Protein AF-A0A133U7J3-F1 (afdb_monomer_lite)

Organism: NCBI:txid1698261

Sequence (245 aa):
MDRSRRLLIGSVIAIGIVLALFAVTWSGLGIQDDRDKDYKKISSNIDKSIQSLRLGKDPSSYLQTAFRSYSSLVEGENFENNSQPDKLDEEIKNSFSSLLGGGGGVKEADVQELDKKITLMAGELDASSPIAFKYSSLIILGFSISLALIANVLCQRLVDWKQVGKLKENISDWRKKFQQSRMKKGKKKKKLELEDKDYRKAQKEIWGISIKQAVFYLTFFVLFFGWFALVYGDWIVVWLPFDWS

InterPro domains:
  IPR002809 Integral membrane protein EMC3/TMCO1-like [PF01956] (138-242)

Structure (mmCIF, N/CA/C/O backbone):
data_AF-A0A133U7J3-F1
#
_entry.id   AF-A0A133U7J3-F1
#
loop_
_atom_site.group_PDB
_atom_site.id
_atom_site.type_symbol
_atom_site.label_atom_id
_atom_site.label_alt_id
_atom_site.label_comp_id
_atom_site.label_asym_id
_atom_site.label_entity_id
_atom_site.label_seq_id
_atom_site.pdbx_PDB_ins_code
_atom_site.Cartn_x
_atom_site.Cartn_y
_atom_site.Cartn_z
_atom_site.occupancy
_atom_site.B_iso_or_equiv
_atom_site.auth_seq_id
_atom_site.auth_comp_id
_atom_site.auth_asym_id
_atom_site.auth_atom_id
_atom_site.pdbx_PDB_model_num
ATOM 1 N N . MET A 1 1 ? -33.049 -21.141 9.512 1.00 51.44 1 MET A N 1
ATOM 2 C CA . MET A 1 1 ? -31.569 -21.122 9.588 1.00 51.44 1 MET A CA 1
ATOM 3 C C . MET A 1 1 ? -31.157 -20.016 10.547 1.00 51.44 1 MET A C 1
ATOM 5 O O . MET A 1 1 ? -31.463 -18.862 10.276 1.00 51.44 1 MET A O 1
ATOM 9 N N . ASP A 1 2 ? -30.581 -20.382 11.690 1.00 73.50 2 ASP A N 1
ATOM 10 C CA . ASP A 1 2 ? -30.424 -19.503 12.855 1.00 73.50 2 ASP A CA 1
ATOM 11 C C . ASP A 1 2 ? -29.420 -18.354 12.620 1.00 73.50 2 ASP A C 1
ATOM 13 O O . ASP A 1 2 ? -28.417 -18.537 11.920 1.00 73.50 2 ASP A O 1
ATOM 17 N N . ARG A 1 3 ? -29.668 -17.166 13.191 1.00 68.12 3 ARG A N 1
ATOM 18 C CA . ARG A 1 3 ? -28.880 -15.932 12.940 1.00 68.12 3 ARG A CA 1
ATOM 19 C C . ARG A 1 3 ? -27.402 -16.121 13.305 1.00 68.12 3 ARG A C 1
ATOM 21 O O . ARG A 1 3 ? -26.522 -15.624 12.608 1.00 68.12 3 ARG A O 1
ATOM 28 N N . SER A 1 4 ? -27.145 -16.929 14.334 1.00 70.00 4 SER A N 1
ATOM 29 C CA . SER A 1 4 ? -25.808 -17.342 14.774 1.00 70.00 4 SER A CA 1
ATOM 30 C C . SER A 1 4 ? -25.048 -18.163 13.717 1.00 70.00 4 SER A C 1
ATOM 32 O O . SER A 1 4 ? -23.867 -17.916 13.476 1.00 70.00 4 SER A O 1
ATOM 34 N N . ARG A 1 5 ? -25.722 -19.079 13.003 1.00 72.19 5 ARG A N 1
ATOM 35 C CA . ARG A 1 5 ? -25.087 -19.907 11.958 1.00 72.19 5 ARG A CA 1
ATOM 36 C C . ARG A 1 5 ? -24.689 -19.091 10.728 1.00 72.19 5 ARG A C 1
ATOM 38 O O . ARG A 1 5 ? -23.631 -19.338 10.164 1.00 72.19 5 ARG A O 1
ATOM 45 N N . ARG A 1 6 ? -25.492 -18.094 10.337 1.00 75.00 6 ARG A N 1
ATOM 46 C CA . ARG A 1 6 ? -25.164 -17.192 9.213 1.00 75.00 6 ARG A CA 1
ATOM 47 C C . ARG A 1 6 ? -23.913 -16.354 9.495 1.00 75.00 6 ARG A C 1
ATOM 49 O O . ARG A 1 6 ? -23.068 -16.213 8.619 1.00 75.00 6 ARG A O 1
ATOM 56 N N . LEU A 1 7 ? -23.778 -15.853 10.724 1.00 71.81 7 LEU A N 1
ATOM 57 C CA . LEU A 1 7 ? -22.610 -15.078 11.157 1.00 71.81 7 LEU A CA 1
ATOM 58 C C . LEU A 1 7 ? -21.343 -15.938 11.238 1.00 71.81 7 LEU A C 1
ATOM 60 O O . LEU A 1 7 ? -20.275 -15.500 10.820 1.00 71.81 7 LEU A O 1
ATOM 64 N N . LEU A 1 8 ? -21.472 -17.179 11.711 1.00 74.12 8 LEU A N 1
ATOM 65 C CA . LEU A 1 8 ? -20.373 -18.143 11.741 1.00 74.12 8 LEU A CA 1
ATOM 66 C C . LEU A 1 8 ? -19.865 -18.485 10.338 1.00 74.12 8 LEU A C 1
ATOM 68 O O . LEU A 1 8 ? -18.669 -18.364 10.086 1.00 74.12 8 LEU A O 1
ATOM 72 N N . ILE A 1 9 ? -20.762 -18.842 9.416 1.00 80.38 9 ILE A N 1
ATOM 73 C CA . ILE A 1 9 ? -20.395 -19.166 8.029 1.00 80.38 9 ILE A CA 1
ATOM 74 C C . ILE A 1 9 ? -19.729 -17.959 7.355 1.00 80.38 9 ILE A C 1
ATOM 76 O O . ILE A 1 9 ? -18.667 -18.106 6.757 1.00 80.38 9 ILE A O 1
ATOM 80 N N . GLY A 1 10 ? -20.292 -16.756 7.525 1.00 79.06 10 GLY A N 1
ATOM 81 C CA . GLY A 1 10 ? -19.697 -15.526 6.997 1.00 79.06 10 GLY A CA 1
ATOM 82 C C . GLY A 1 10 ? -18.288 -15.259 7.536 1.00 79.06 10 GLY A C 1
ATOM 83 O O . GLY A 1 10 ? -17.408 -14.874 6.773 1.00 79.06 10 GLY A O 1
ATOM 84 N N . SER A 1 11 ? -18.042 -15.522 8.825 1.00 77.31 11 SER A N 1
ATOM 85 C CA . SER A 1 11 ? -16.708 -15.352 9.417 1.00 77.31 11 SER A CA 1
ATOM 86 C C . SER A 1 11 ? -15.681 -16.355 8.897 1.00 77.31 11 SER A C 1
ATOM 88 O O . SER A 1 11 ? -14.547 -15.971 8.636 1.00 77.31 11 SER A O 1
ATOM 90 N N . VAL A 1 12 ? -16.075 -17.614 8.686 1.00 82.62 12 VAL A N 1
ATOM 91 C CA . VAL A 1 12 ? -15.184 -18.647 8.136 1.00 82.62 12 VAL A CA 1
ATOM 92 C C . VAL A 1 12 ? -14.804 -18.308 6.697 1.00 82.62 12 VAL A C 1
ATOM 94 O O . VAL A 1 12 ? -13.633 -18.395 6.342 1.00 82.62 12 VAL A O 1
ATOM 97 N N . ILE A 1 13 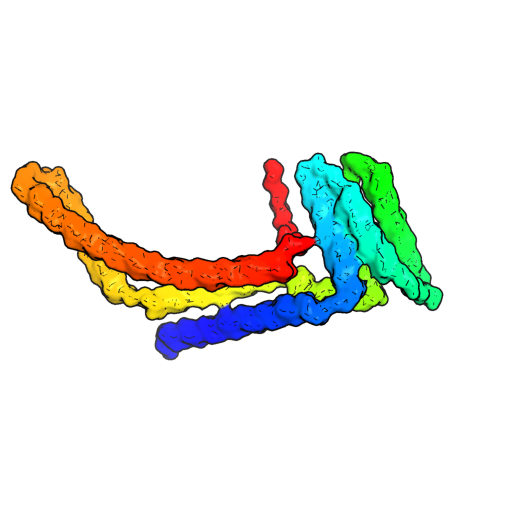? -15.768 -17.848 5.895 1.00 84.62 13 ILE A N 1
ATOM 98 C CA . ILE A 1 13 ? -15.512 -17.393 4.523 1.00 84.62 13 ILE A CA 1
ATOM 99 C C . ILE A 1 13 ? -14.568 -16.185 4.528 1.00 84.62 13 ILE A C 1
ATOM 101 O O . ILE A 1 13 ? -13.586 -16.185 3.795 1.00 84.62 13 ILE A O 1
ATOM 105 N N . ALA A 1 14 ? -14.812 -15.185 5.382 1.00 83.50 14 ALA A N 1
ATOM 106 C CA . ALA A 1 14 ? -13.956 -14.002 5.470 1.00 83.50 14 ALA A CA 1
ATOM 107 C C . ALA A 1 14 ? -12.519 -14.351 5.894 1.00 83.50 14 ALA A C 1
ATOM 109 O O . ALA A 1 14 ? -11.571 -13.835 5.312 1.00 83.50 14 ALA A O 1
ATOM 110 N N . ILE A 1 15 ? -12.343 -15.263 6.857 1.00 84.75 15 ILE A N 1
ATOM 111 C CA . ILE A 1 15 ? -11.016 -15.757 7.256 1.00 84.75 15 ILE A CA 1
ATOM 112 C C . ILE A 1 15 ? -10.347 -16.497 6.092 1.00 84.75 15 ILE A C 1
ATOM 114 O O . ILE A 1 15 ? -9.172 -16.264 5.825 1.00 84.75 15 ILE A O 1
ATOM 118 N N . GLY A 1 16 ? -11.091 -17.338 5.368 1.00 86.00 16 GLY A N 1
ATOM 119 C CA . GLY A 1 16 ? -10.589 -18.021 4.175 1.00 86.00 16 GLY A CA 1
ATOM 120 C C . GLY A 1 16 ? -10.110 -17.048 3.096 1.00 86.00 16 GLY A C 1
ATOM 121 O O . GLY A 1 16 ? -9.033 -17.240 2.541 1.00 86.00 16 GLY A O 1
ATOM 122 N N . ILE A 1 17 ? -10.856 -15.965 2.853 1.00 86.38 17 ILE A N 1
ATOM 123 C CA . ILE A 1 17 ? -10.467 -14.904 1.912 1.00 86.38 17 ILE A CA 1
ATOM 124 C C . ILE A 1 17 ? -9.191 -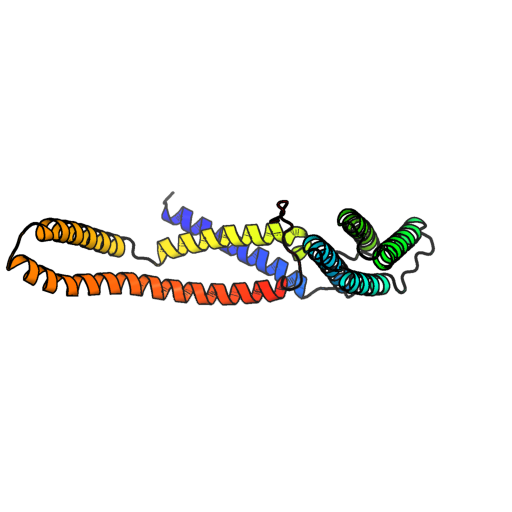14.202 2.386 1.00 86.38 17 ILE A C 1
ATOM 126 O O . ILE A 1 17 ? -8.263 -14.048 1.601 1.00 86.38 17 ILE A O 1
ATOM 130 N N . VAL A 1 18 ? -9.104 -13.823 3.664 1.00 85.25 18 VAL A N 1
ATOM 131 C CA . VAL A 1 18 ? -7.901 -13.193 4.242 1.00 85.25 18 VAL A CA 1
ATOM 132 C C . VAL A 1 18 ? -6.680 -14.100 4.085 1.00 85.25 18 VAL A C 1
ATOM 134 O O . VAL A 1 18 ? -5.629 -13.623 3.670 1.00 85.25 18 VAL A O 1
ATOM 137 N N . LEU A 1 19 ? -6.814 -15.401 4.359 1.00 85.25 19 LEU A N 1
ATOM 138 C CA . LEU A 1 19 ? -5.726 -16.370 4.200 1.00 85.25 19 LEU A CA 1
ATOM 139 C C . LEU A 1 19 ? -5.326 -16.565 2.733 1.00 85.25 19 LEU A C 1
ATOM 141 O O . LEU A 1 19 ? -4.137 -16.636 2.436 1.00 85.25 19 LEU A O 1
ATOM 145 N N . ALA A 1 20 ? -6.293 -16.612 1.814 1.00 85.50 20 ALA A N 1
ATOM 146 C CA . ALA A 1 20 ? -6.018 -16.714 0.384 1.00 85.50 20 ALA A CA 1
ATOM 147 C C . ALA A 1 20 ? -5.289 -15.467 -0.138 1.00 85.50 20 ALA A C 1
ATOM 149 O O . ALA A 1 20 ? -4.269 -15.582 -0.814 1.00 85.50 20 ALA A O 1
ATOM 150 N N . LEU A 1 21 ? -5.763 -14.272 0.228 1.00 84.25 21 LEU A N 1
ATOM 151 C CA . LEU A 1 21 ? -5.107 -13.018 -0.137 1.00 84.25 21 LEU A CA 1
ATOM 152 C C . LEU A 1 21 ? -3.708 -12.917 0.486 1.00 84.25 21 LEU A C 1
ATOM 154 O O . LEU A 1 21 ? -2.785 -12.445 -0.177 1.00 84.25 21 LEU A O 1
ATOM 158 N N . PHE A 1 22 ? -3.535 -13.397 1.722 1.00 83.69 22 PHE A N 1
ATOM 159 C CA . PHE A 1 22 ? -2.235 -13.477 2.390 1.00 83.69 22 PHE A CA 1
ATOM 160 C C . PHE A 1 22 ? -1.279 -14.415 1.651 1.00 83.69 22 PHE A C 1
ATOM 162 O O . PHE A 1 22 ? -0.137 -14.047 1.403 1.00 83.69 22 PHE A O 1
ATOM 169 N N . ALA A 1 23 ? -1.742 -15.591 1.225 1.00 83.50 23 ALA A N 1
ATOM 170 C CA . ALA A 1 23 ? -0.926 -16.526 0.457 1.00 83.50 23 ALA A CA 1
ATOM 171 C C . ALA A 1 23 ? -0.465 -15.927 -0.882 1.00 83.50 23 ALA A C 1
ATOM 173 O O . ALA A 1 23 ? 0.714 -16.024 -1.202 1.00 83.50 23 ALA A O 1
ATOM 174 N N . VAL A 1 24 ? -1.357 -15.251 -1.617 1.00 80.88 24 VAL A N 1
ATOM 175 C CA . VAL A 1 24 ? -1.045 -14.611 -2.914 1.00 80.88 24 VAL A CA 1
ATOM 176 C C . VAL A 1 24 ? -0.015 -13.486 -2.774 1.00 80.88 24 VAL A C 1
ATOM 178 O O . VAL A 1 24 ? 0.873 -13.322 -3.609 1.00 80.88 24 VAL A O 1
ATOM 181 N N . THR A 1 25 ? -0.127 -12.691 -1.715 1.00 78.62 25 THR A N 1
ATOM 182 C CA . THR A 1 25 ? 0.794 -11.575 -1.447 1.00 78.62 25 THR A CA 1
ATOM 183 C C . THR A 1 25 ? 2.130 -12.058 -0.882 1.00 78.62 25 THR A C 1
ATOM 185 O O . THR A 1 25 ? 3.167 -11.491 -1.215 1.00 78.62 25 THR A O 1
ATOM 188 N N . TRP A 1 26 ? 2.136 -13.144 -0.103 1.00 78.56 26 TRP A N 1
ATOM 189 C CA . TRP A 1 26 ? 3.358 -13.778 0.394 1.00 78.56 26 TRP A CA 1
ATOM 190 C C . TRP A 1 26 ? 4.120 -14.532 -0.704 1.00 78.56 26 TRP A C 1
ATOM 192 O O . TRP A 1 26 ? 5.343 -14.436 -0.778 1.00 78.56 26 TRP A O 1
ATOM 202 N N . SER A 1 27 ? 3.425 -15.237 -1.603 1.00 70.25 27 SER A N 1
ATOM 203 C CA . SER A 1 27 ? 4.062 -15.906 -2.747 1.00 70.25 27 SER A CA 1
ATOM 204 C C . SER A 1 27 ? 4.710 -14.906 -3.704 1.00 70.25 27 SER A C 1
ATOM 206 O O . SER A 1 27 ? 5.785 -15.179 -4.227 1.00 70.25 27 SER A O 1
ATOM 208 N N . GLY A 1 28 ? 4.108 -13.723 -3.869 1.00 64.56 28 GLY A N 1
ATOM 209 C CA . GLY A 1 28 ? 4.675 -12.632 -4.668 1.00 64.56 28 GLY A CA 1
ATOM 210 C C . GLY A 1 28 ? 5.936 -11.984 -4.080 1.00 64.56 28 GLY A C 1
ATOM 211 O O . GLY A 1 28 ? 6.594 -11.230 -4.786 1.00 64.56 28 GLY A O 1
ATOM 212 N N . LEU A 1 29 ? 6.281 -12.258 -2.813 1.00 64.94 29 LEU A N 1
ATOM 213 C CA . LEU A 1 29 ? 7.532 -11.811 -2.182 1.00 64.94 29 LEU A CA 1
ATOM 214 C C . LEU A 1 29 ? 8.670 -12.839 -2.303 1.00 64.94 29 LEU A C 1
ATOM 216 O O . LEU A 1 29 ? 9.835 -12.455 -2.264 1.00 64.94 29 LEU A O 1
ATOM 220 N N . GLY A 1 30 ? 8.348 -14.136 -2.385 1.00 55.62 30 GLY A N 1
ATOM 221 C CA . GLY A 1 30 ? 9.331 -15.228 -2.315 1.00 55.62 30 GLY A CA 1
ATOM 222 C C . GLY A 1 30 ? 9.801 -15.778 -3.665 1.00 55.62 30 GLY A C 1
ATOM 223 O O . GLY A 1 30 ? 10.835 -16.439 -3.715 1.00 55.62 30 GLY A O 1
ATOM 224 N N . ILE A 1 31 ? 9.060 -15.517 -4.743 1.00 53.84 31 ILE A N 1
ATOM 225 C CA . ILE A 1 31 ? 9.363 -15.969 -6.107 1.00 53.84 31 ILE A CA 1
ATOM 226 C C . ILE A 1 31 ? 9.406 -14.717 -6.974 1.00 53.84 31 ILE A C 1
ATOM 228 O O . ILE A 1 31 ? 8.402 -14.333 -7.564 1.00 53.84 31 ILE A O 1
ATOM 232 N N . GLN A 1 32 ? 10.534 -14.015 -6.961 1.00 60.03 32 GLN A N 1
ATOM 233 C CA . GLN A 1 32 ? 10.721 -12.856 -7.821 1.00 60.03 32 GLN A CA 1
ATOM 234 C C . GLN A 1 32 ? 12.007 -13.081 -8.610 1.00 60.03 32 GLN A C 1
ATOM 236 O O . GLN A 1 32 ? 13.094 -13.069 -8.020 1.00 60.03 32 GLN A O 1
ATOM 241 N N . ASP A 1 33 ? 11.855 -13.355 -9.908 1.00 70.25 33 ASP A N 1
ATOM 242 C CA . ASP A 1 33 ? 12.971 -13.388 -10.854 1.00 70.25 33 ASP A CA 1
ATOM 243 C C . ASP A 1 33 ? 13.655 -12.010 -10.861 1.00 70.25 33 ASP A C 1
ATOM 245 O O . ASP A 1 33 ? 13.054 -10.993 -10.487 1.00 70.25 33 ASP A O 1
ATOM 249 N N . ASP A 1 34 ? 14.925 -11.948 -11.242 1.00 75.69 34 ASP A N 1
ATOM 250 C CA . ASP A 1 34 ? 15.662 -10.685 -11.274 1.00 75.69 34 ASP A CA 1
ATOM 251 C C . ASP A 1 34 ? 15.017 -9.693 -12.259 1.00 75.69 34 ASP A C 1
ATOM 253 O O . ASP A 1 34 ? 14.908 -8.504 -11.946 1.00 75.69 34 ASP A O 1
ATOM 257 N N . ARG A 1 35 ? 14.419 -10.199 -13.347 1.00 77.19 35 ARG A N 1
ATOM 258 C CA . ARG A 1 35 ? 13.588 -9.419 -14.282 1.00 77.19 35 ARG A CA 1
ATOM 259 C C . ARG A 1 35 ? 12.354 -8.797 -13.623 1.00 77.19 35 ARG A C 1
ATOM 261 O O . ARG A 1 35 ? 12.083 -7.609 -13.802 1.00 77.19 35 ARG A O 1
ATOM 268 N N . ASP A 1 36 ? 11.644 -9.548 -12.785 1.00 77.50 36 ASP A N 1
ATOM 269 C CA . ASP A 1 36 ? 10.465 -9.049 -12.063 1.00 77.50 36 ASP A CA 1
ATOM 270 C C . ASP A 1 36 ? 10.835 -8.000 -11.004 1.00 77.50 36 ASP A C 1
ATOM 272 O O . ASP A 1 36 ? 10.057 -7.080 -10.716 1.00 77.50 36 ASP A O 1
ATOM 276 N N . LYS A 1 37 ? 12.019 -8.124 -10.389 1.00 79.56 37 LYS A N 1
ATOM 277 C CA . LYS A 1 37 ? 12.539 -7.116 -9.452 1.00 79.56 37 LYS A CA 1
ATOM 278 C C . LYS A 1 37 ? 12.882 -5.823 -10.176 1.00 79.56 37 LYS A C 1
ATOM 280 O O . LYS A 1 37 ? 12.570 -4.749 -9.656 1.00 79.56 37 LYS A O 1
ATOM 285 N N . ASP A 1 38 ? 13.507 -5.915 -11.343 1.00 84.56 38 ASP A N 1
ATOM 286 C CA . ASP A 1 38 ? 13.860 -4.742 -12.134 1.00 84.56 38 ASP A CA 1
ATOM 287 C C . ASP A 1 38 ? 12.611 -4.066 -12.697 1.00 84.56 38 ASP A C 1
ATOM 289 O O . ASP A 1 38 ? 12.451 -2.863 -12.490 1.00 84.56 38 ASP A O 1
ATOM 293 N N . TYR A 1 39 ? 11.642 -4.819 -13.226 1.00 84.81 39 TYR A N 1
ATOM 294 C CA . TYR A 1 39 ? 10.341 -4.266 -13.617 1.00 84.81 39 TYR A CA 1
ATOM 295 C C . TYR A 1 39 ? 9.634 -3.548 -12.459 1.00 84.81 39 TYR A C 1
ATOM 297 O O . TYR A 1 39 ? 9.167 -2.414 -12.608 1.00 84.81 39 TYR A O 1
ATOM 305 N N . LYS A 1 40 ? 9.625 -4.149 -11.261 1.00 82.81 40 LYS A N 1
ATOM 306 C CA . LYS A 1 40 ? 9.060 -3.519 -10.059 1.00 82.81 40 LYS A CA 1
ATOM 307 C C . LYS A 1 40 ? 9.753 -2.195 -9.719 1.00 82.81 40 LYS A C 1
ATOM 309 O O . LYS A 1 40 ? 9.077 -1.231 -9.357 1.00 82.81 40 LYS A O 1
ATOM 314 N N . LYS A 1 41 ? 11.085 -2.129 -9.815 1.00 86.00 41 LYS A N 1
ATOM 315 C CA . LYS A 1 41 ? 11.838 -0.885 -9.579 1.00 86.00 41 LYS A CA 1
ATOM 316 C C . LYS A 1 41 ? 11.536 0.169 -10.638 1.00 86.00 41 LYS A C 1
ATOM 318 O O . LYS A 1 41 ? 11.431 1.340 -10.276 1.00 86.00 41 LYS A O 1
ATOM 323 N N . ILE A 1 42 ? 11.405 -0.219 -11.908 1.00 88.69 42 ILE A N 1
ATOM 324 C CA . ILE A 1 42 ? 11.075 0.708 -12.996 1.00 88.69 42 ILE A CA 1
ATOM 325 C C . ILE A 1 42 ? 9.709 1.339 -12.725 1.00 88.69 42 ILE A C 1
ATOM 327 O O . ILE A 1 42 ? 9.626 2.556 -12.576 1.00 88.69 42 ILE A O 1
ATOM 331 N N . SER A 1 43 ? 8.674 0.514 -12.553 1.00 87.75 43 SER A N 1
ATOM 332 C CA . SER A 1 43 ? 7.302 0.982 -12.328 1.00 87.75 43 SER A CA 1
ATOM 333 C C . SER A 1 43 ? 7.176 1.824 -11.047 1.00 87.75 43 SER A C 1
ATOM 335 O O . SER A 1 43 ? 6.651 2.933 -11.096 1.00 87.75 43 SER A O 1
ATOM 337 N N . SER A 1 44 ? 7.785 1.403 -9.927 1.00 87.00 44 SER A N 1
ATOM 338 C CA . SER A 1 44 ? 7.804 2.190 -8.676 1.00 87.00 44 SER A CA 1
ATOM 339 C C . SER A 1 44 ? 8.444 3.575 -8.844 1.00 87.00 44 SER A C 1
ATOM 341 O O . SER A 1 44 ? 7.969 4.561 -8.277 1.00 87.00 44 SER A O 1
ATOM 343 N N . ASN A 1 45 ? 9.534 3.680 -9.610 1.00 90.69 45 ASN A N 1
ATOM 344 C CA . ASN A 1 45 ? 10.193 4.964 -9.827 1.00 90.69 45 ASN A CA 1
ATOM 345 C C . ASN A 1 45 ? 9.427 5.851 -10.814 1.00 90.69 45 ASN A C 1
ATOM 347 O O . ASN A 1 45 ? 9.367 7.055 -10.588 1.00 90.69 45 ASN A O 1
ATOM 351 N N . ILE A 1 46 ? 8.792 5.286 -11.843 1.00 89.81 46 ILE A N 1
ATOM 352 C CA . ILE A 1 46 ? 7.889 6.028 -12.738 1.00 89.81 46 ILE A CA 1
ATOM 353 C C . ILE A 1 46 ? 6.710 6.607 -11.951 1.00 89.81 46 ILE A C 1
ATOM 355 O O . ILE A 1 46 ? 6.405 7.796 -12.061 1.00 89.81 46 ILE A O 1
ATOM 359 N N . ASP A 1 47 ? 6.114 5.805 -11.074 1.00 87.62 47 ASP A N 1
ATOM 360 C CA . ASP A 1 47 ? 5.056 6.232 -10.166 1.00 87.62 47 ASP A CA 1
ATOM 361 C C . ASP A 1 47 ? 5.515 7.392 -9.254 1.00 87.62 47 ASP A C 1
ATOM 363 O O . ASP A 1 47 ? 4.826 8.408 -9.106 1.00 87.62 47 ASP A O 1
ATOM 367 N N . LYS A 1 48 ? 6.723 7.294 -8.679 1.00 89.06 48 LYS A N 1
ATOM 368 C CA . LYS A 1 48 ? 7.338 8.372 -7.880 1.00 89.06 48 LYS A CA 1
ATOM 369 C C . LYS A 1 48 ? 7.635 9.622 -8.720 1.00 89.06 48 LYS A C 1
ATOM 371 O O . LYS A 1 48 ? 7.466 10.736 -8.217 1.00 89.06 48 LYS A O 1
ATOM 376 N N . SER A 1 49 ? 8.012 9.474 -9.991 1.00 89.06 49 SER A N 1
ATOM 377 C CA . SER A 1 49 ? 8.166 10.590 -10.933 1.00 89.06 49 SER A CA 1
ATOM 378 C C . SER A 1 49 ? 6.841 11.319 -11.154 1.00 89.06 49 SER A C 1
ATOM 380 O O . SER A 1 49 ? 6.792 12.540 -10.999 1.00 89.06 49 SER A O 1
ATOM 382 N N . ILE A 1 50 ? 5.748 10.597 -11.411 1.00 88.25 50 ILE A N 1
ATOM 383 C CA . ILE A 1 50 ? 4.405 11.189 -11.542 1.00 88.25 50 ILE A CA 1
ATOM 384 C C . ILE A 1 50 ? 4.014 11.921 -10.254 1.00 88.25 50 ILE A C 1
ATOM 386 O O . ILE A 1 50 ? 3.578 13.072 -10.291 1.00 88.25 50 ILE A O 1
ATOM 390 N N . GLN A 1 51 ? 4.234 11.296 -9.095 1.00 87.38 51 GLN A N 1
ATOM 391 C CA . GLN A 1 51 ? 3.953 11.927 -7.808 1.00 87.38 51 GLN A CA 1
ATOM 392 C C . GLN A 1 51 ? 4.761 13.219 -7.613 1.00 87.38 51 GLN A C 1
ATOM 394 O O . GLN A 1 51 ? 4.219 14.220 -7.143 1.00 87.38 51 GLN A O 1
ATOM 399 N N . SER A 1 52 ? 6.047 13.222 -7.972 1.00 86.94 52 SER A N 1
ATOM 400 C CA . SER A 1 52 ? 6.883 14.419 -7.864 1.00 86.94 52 SER A CA 1
ATOM 401 C C . SER A 1 52 ? 6.389 15.554 -8.765 1.00 86.94 52 SER A C 1
ATOM 403 O O . SER A 1 52 ? 6.300 16.681 -8.281 1.00 86.94 52 SER A O 1
ATOM 405 N N . LEU A 1 53 ? 5.944 15.252 -9.991 1.00 87.88 53 LEU A N 1
ATOM 406 C CA . LEU A 1 53 ? 5.347 16.230 -10.905 1.00 87.88 53 LEU A CA 1
ATOM 407 C C . LEU A 1 53 ? 4.084 16.867 -10.323 1.00 87.88 53 LEU A C 1
ATOM 409 O O . LEU A 1 53 ? 3.960 18.090 -10.321 1.00 87.88 53 LEU A O 1
ATOM 413 N N . ARG A 1 54 ? 3.181 16.060 -9.754 1.00 85.62 54 ARG A N 1
ATOM 414 C CA . ARG A 1 54 ? 1.957 16.565 -9.103 1.00 85.62 54 ARG A CA 1
ATOM 415 C C . ARG A 1 54 ? 2.247 17.453 -7.896 1.00 85.62 54 ARG A C 1
ATOM 417 O O . ARG A 1 54 ? 1.490 18.371 -7.603 1.00 85.62 54 ARG A O 1
ATOM 424 N N . LEU A 1 55 ? 3.357 17.204 -7.203 1.00 85.50 55 LEU A N 1
ATOM 425 C CA . LEU A 1 55 ? 3.829 18.032 -6.092 1.00 85.50 55 LEU A CA 1
ATOM 426 C C . LEU A 1 55 ? 4.647 19.254 -6.549 1.00 85.50 55 LEU A C 1
ATOM 428 O O . LEU A 1 55 ? 5.191 19.959 -5.696 1.00 85.50 55 LEU A O 1
ATOM 432 N N . GLY A 1 56 ? 4.779 19.493 -7.859 1.00 83.75 56 GLY A N 1
ATOM 433 C CA . GLY A 1 56 ? 5.589 20.578 -8.420 1.00 83.75 56 GLY A CA 1
ATOM 434 C C . GLY A 1 56 ? 7.094 20.415 -8.175 1.00 83.75 56 GLY A C 1
ATOM 435 O O . GLY A 1 56 ? 7.820 21.406 -8.110 1.00 83.75 56 GLY A O 1
ATOM 436 N N . LYS A 1 57 ? 7.565 19.179 -7.973 1.00 86.44 57 LYS A N 1
ATOM 437 C CA . LYS A 1 57 ? 8.972 18.826 -7.738 1.00 86.44 57 LYS A CA 1
ATOM 438 C C . LYS A 1 57 ? 9.599 18.225 -8.995 1.00 86.44 57 LYS A C 1
ATOM 440 O O . LYS A 1 57 ? 8.905 17.708 -9.862 1.00 86.44 57 LYS A O 1
ATOM 445 N N . ASP A 1 58 ? 10.928 18.262 -9.052 1.00 86.81 58 ASP A N 1
ATOM 446 C CA . ASP A 1 58 ? 11.703 17.682 -10.151 1.00 86.81 58 ASP A CA 1
ATOM 447 C C . ASP A 1 58 ? 11.657 16.132 -10.128 1.00 86.81 58 ASP A C 1
ATOM 449 O O . ASP A 1 58 ? 12.064 15.537 -9.122 1.00 86.81 58 ASP A O 1
ATOM 453 N N . PRO A 1 59 ? 11.190 15.467 -11.208 1.00 89.56 59 PRO A N 1
ATOM 454 C CA . PRO A 1 59 ? 11.141 14.007 -11.320 1.00 89.56 59 PRO A CA 1
ATOM 455 C C . PRO A 1 59 ? 12.461 13.351 -11.749 1.00 89.56 59 PRO A C 1
ATOM 457 O O . PRO A 1 59 ? 12.519 12.118 -11.824 1.00 89.56 59 PRO A O 1
ATOM 460 N N . SER A 1 60 ? 13.500 14.132 -12.068 1.00 89.00 60 SER A N 1
ATOM 461 C CA . SER A 1 60 ? 14.720 13.662 -12.741 1.00 89.00 60 SER A CA 1
ATOM 462 C C . SER A 1 60 ? 15.424 12.495 -12.037 1.00 89.00 60 SER A C 1
ATOM 464 O O . SER A 1 60 ? 15.830 11.535 -12.690 1.00 89.00 60 SER A O 1
ATOM 466 N N . SER A 1 61 ? 15.532 12.524 -10.708 1.00 90.12 61 SER A N 1
ATOM 467 C CA . SER A 1 61 ? 16.216 11.484 -9.923 1.00 90.12 61 SER A CA 1
ATOM 468 C C . SER A 1 61 ? 15.510 10.125 -9.996 1.00 90.12 61 SER A C 1
ATOM 470 O O . SER A 1 61 ? 16.156 9.082 -10.156 1.00 90.12 61 SER A O 1
ATOM 472 N N . TYR A 1 62 ? 14.179 10.133 -9.933 1.00 91.00 62 TYR A N 1
ATOM 473 C CA . TYR A 1 62 ? 13.357 8.937 -10.074 1.00 91.00 62 TYR A CA 1
ATOM 474 C C . TYR A 1 62 ? 13.400 8.414 -11.514 1.00 91.00 62 TYR A C 1
ATOM 476 O O . TYR A 1 62 ? 13.633 7.223 -11.714 1.00 91.00 62 TYR A O 1
ATOM 484 N N . LEU A 1 63 ? 13.321 9.298 -12.516 1.00 91.44 63 LEU A N 1
ATOM 485 C CA . LEU A 1 63 ? 13.438 8.921 -13.930 1.00 91.44 63 LEU A CA 1
ATOM 486 C C . LEU A 1 63 ? 14.810 8.313 -14.262 1.00 91.44 63 LEU A C 1
ATOM 488 O O . LEU A 1 63 ? 14.879 7.317 -14.976 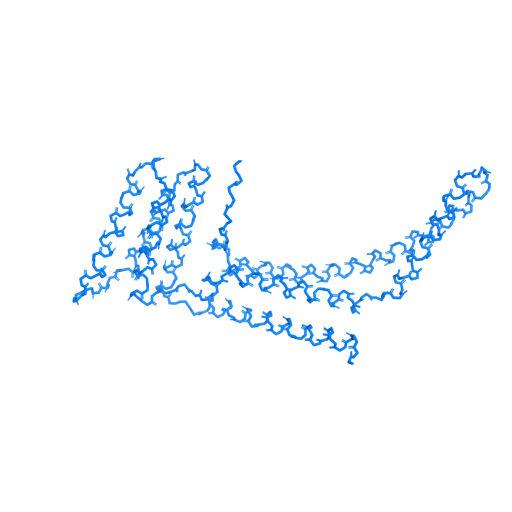1.00 91.44 63 LEU A O 1
ATOM 492 N N . GLN A 1 64 ? 15.903 8.850 -13.710 1.00 92.31 64 GLN A N 1
ATOM 493 C CA . GLN A 1 64 ? 17.245 8.275 -13.882 1.00 92.31 64 GLN A CA 1
ATOM 494 C C . GLN A 1 64 ? 17.347 6.878 -13.272 1.00 92.31 64 GLN A C 1
ATOM 496 O O . GLN A 1 64 ? 17.983 5.992 -13.843 1.00 92.31 64 GLN A O 1
ATOM 501 N N . THR A 1 65 ? 16.729 6.671 -12.110 1.00 91.94 65 THR A N 1
ATOM 502 C CA . THR A 1 65 ? 16.728 5.361 -11.453 1.00 91.94 65 THR A CA 1
ATOM 503 C C . THR A 1 65 ? 15.894 4.355 -12.248 1.00 91.94 65 THR A C 1
ATOM 505 O O . THR A 1 65 ? 16.357 3.239 -12.477 1.00 91.94 65 THR A O 1
ATOM 508 N N . ALA A 1 66 ? 14.723 4.767 -12.745 1.00 91.56 66 ALA A N 1
ATOM 509 C CA . ALA A 1 66 ? 13.896 3.965 -13.645 1.00 91.56 66 ALA A CA 1
ATOM 510 C C . ALA A 1 66 ? 14.655 3.584 -14.926 1.00 91.56 66 ALA A C 1
ATOM 512 O O . ALA A 1 66 ? 14.653 2.420 -15.311 1.00 91.56 66 ALA A O 1
ATOM 513 N N . PHE A 1 67 ? 15.376 4.528 -15.535 1.00 93.06 67 PHE A N 1
ATOM 514 C CA . PHE A 1 67 ? 16.162 4.278 -16.744 1.00 93.06 67 PHE A CA 1
ATOM 515 C C . PHE A 1 67 ? 17.296 3.266 -16.530 1.00 93.06 67 PHE A C 1
ATOM 517 O O . PHE A 1 67 ? 17.528 2.400 -17.375 1.00 93.06 67 PHE A O 1
ATOM 524 N N . ARG A 1 68 ? 17.990 3.332 -15.386 1.00 91.88 68 ARG A N 1
ATOM 525 C CA . ARG A 1 68 ? 19.030 2.351 -15.031 1.00 91.88 68 ARG A CA 1
ATOM 526 C C . ARG A 1 68 ? 18.452 0.948 -14.875 1.00 91.88 68 ARG A C 1
ATOM 528 O O . ARG A 1 68 ? 19.020 0.003 -15.408 1.00 91.88 68 ARG A O 1
ATOM 535 N N . SER A 1 69 ? 17.324 0.816 -14.177 1.00 90.12 69 SER A N 1
ATOM 536 C CA . SER A 1 69 ? 16.647 -0.478 -14.027 1.00 90.12 69 SER A CA 1
ATOM 537 C C . SER A 1 69 ? 16.089 -0.997 -15.352 1.00 90.12 69 SER A C 1
ATOM 539 O O . SER A 1 69 ? 16.153 -2.193 -15.597 1.00 90.12 69 SER A O 1
ATOM 541 N N . TYR A 1 70 ? 15.613 -0.112 -16.229 1.00 89.81 70 TYR A N 1
ATOM 542 C CA . TYR A 1 70 ? 15.190 -0.479 -17.579 1.00 89.81 70 TYR A CA 1
ATOM 543 C C . TYR A 1 70 ? 16.356 -0.994 -18.425 1.00 89.81 70 TYR A C 1
ATOM 545 O O . TYR A 1 70 ? 16.245 -2.034 -19.060 1.00 89.81 70 TYR A O 1
ATOM 553 N N . SER A 1 71 ? 17.498 -0.309 -18.377 1.00 89.44 71 SER A N 1
ATOM 554 C CA . SER A 1 71 ? 18.693 -0.736 -19.110 1.00 89.44 71 SER A CA 1
ATOM 555 C C . SER A 1 71 ? 19.175 -2.114 -18.645 1.00 89.44 71 SER A C 1
ATOM 557 O O . SER A 1 71 ? 19.503 -2.934 -19.487 1.00 89.44 71 SER A O 1
ATOM 559 N N . SER A 1 72 ? 19.141 -2.378 -17.332 1.00 87.25 72 SER A N 1
ATOM 560 C CA . SER A 1 72 ? 19.439 -3.692 -16.729 1.00 87.25 72 SER A CA 1
ATOM 561 C C . SER A 1 72 ? 18.478 -4.787 -17.204 1.00 87.25 72 SER A C 1
ATOM 563 O O . SER A 1 72 ? 18.908 -5.890 -17.517 1.00 87.25 72 SER A O 1
ATOM 565 N N . LEU A 1 73 ? 17.180 -4.477 -17.311 1.00 84.62 73 LEU A N 1
ATOM 566 C CA . LEU A 1 73 ? 16.155 -5.429 -17.754 1.00 84.62 73 LEU A CA 1
ATOM 567 C C . LEU A 1 73 ? 16.363 -5.900 -19.204 1.00 84.62 73 LEU A C 1
ATOM 569 O O . LEU A 1 73 ? 15.987 -7.016 -19.545 1.00 84.62 73 LEU A O 1
ATOM 573 N N . VAL A 1 74 ? 16.928 -5.034 -20.044 1.00 85.25 74 VAL A N 1
ATOM 574 C CA . VAL A 1 74 ? 17.114 -5.252 -21.487 1.00 85.25 74 VAL A CA 1
ATOM 575 C C . VAL A 1 74 ? 18.559 -5.672 -21.824 1.00 85.25 74 VAL A C 1
ATOM 577 O O . VAL A 1 74 ? 18.872 -6.029 -22.959 1.00 85.25 74 VAL A O 1
ATOM 580 N N . GLU A 1 75 ? 19.472 -5.638 -20.850 1.00 78.81 75 GLU A N 1
ATOM 581 C CA . GLU A 1 75 ? 20.885 -5.955 -21.052 1.00 78.81 75 GLU A CA 1
ATOM 582 C C . GLU A 1 75 ? 21.080 -7.447 -21.372 1.00 78.81 75 GLU A C 1
ATOM 584 O O . GLU A 1 75 ? 20.787 -8.321 -20.561 1.00 78.81 75 GLU A O 1
ATOM 589 N N . GLY A 1 76 ? 21.608 -7.744 -22.565 1.00 67.75 76 GLY A N 1
ATOM 590 C CA . GLY A 1 76 ? 21.876 -9.116 -23.013 1.00 67.75 76 GLY A CA 1
ATOM 591 C C . GLY A 1 76 ? 20.713 -9.805 -23.734 1.00 67.75 76 GLY A C 1
ATOM 592 O O . GLY A 1 76 ? 20.867 -10.955 -24.147 1.00 67.75 76 GLY A O 1
ATOM 593 N N . GLU A 1 77 ? 19.587 -9.117 -23.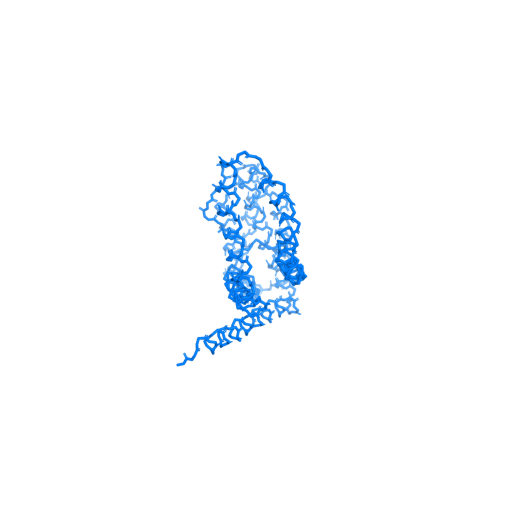933 1.00 73.81 77 GLU A N 1
ATOM 594 C CA . GLU A 1 77 ? 18.496 -9.608 -24.776 1.00 73.81 77 GLU A CA 1
ATOM 595 C C . GLU A 1 77 ? 18.882 -9.495 -26.260 1.00 73.81 77 GLU A C 1
ATOM 597 O O . GLU A 1 77 ? 19.189 -8.417 -26.773 1.00 73.81 77 GLU A O 1
ATOM 602 N N . ASN A 1 78 ? 18.883 -10.632 -26.961 1.00 65.06 78 ASN A N 1
ATOM 603 C CA . ASN A 1 78 ? 19.109 -10.677 -28.402 1.00 65.06 78 ASN A CA 1
ATOM 604 C C . ASN A 1 78 ? 17.768 -10.519 -29.119 1.00 65.06 78 ASN A C 1
ATOM 606 O O . ASN A 1 78 ? 17.061 -11.492 -29.378 1.00 65.06 78 ASN A O 1
ATOM 610 N N . PHE A 1 79 ? 17.450 -9.287 -29.502 1.00 67.88 79 PHE A N 1
ATOM 611 C CA . PHE A 1 79 ? 16.305 -8.980 -30.363 1.00 67.88 79 PHE A CA 1
ATOM 612 C C . PHE A 1 79 ? 16.506 -9.404 -31.826 1.00 67.88 79 PHE A C 1
ATOM 614 O O . PHE A 1 79 ? 15.623 -9.193 -32.660 1.00 67.88 79 PHE A O 1
ATOM 621 N N . GLU A 1 80 ? 17.644 -10.037 -32.141 1.00 49.34 80 GLU A N 1
ATOM 622 C CA . GLU A 1 80 ? 17.971 -10.596 -33.450 1.00 49.34 80 GLU A CA 1
ATOM 623 C C . GLU A 1 80 ? 16.825 -11.499 -33.943 1.00 49.34 80 GLU A C 1
ATOM 625 O O . GLU A 1 80 ? 16.689 -12.644 -33.516 1.00 49.34 80 GLU A O 1
ATOM 630 N N . ASN A 1 81 ? 16.015 -10.944 -34.856 1.00 54.44 81 ASN A N 1
ATOM 631 C CA . ASN A 1 81 ? 14.850 -11.490 -35.581 1.00 54.44 81 ASN A CA 1
ATOM 632 C C . ASN A 1 81 ? 13.488 -10.845 -35.274 1.00 54.44 81 ASN A C 1
ATOM 634 O O . ASN A 1 81 ? 12.533 -11.135 -35.996 1.00 54.44 81 ASN A O 1
ATOM 638 N N . ASN A 1 82 ? 13.375 -9.931 -34.307 1.00 57.66 82 ASN A N 1
ATOM 639 C CA . ASN A 1 82 ? 12.101 -9.306 -33.949 1.00 57.66 82 ASN A CA 1
ATOM 640 C C . ASN A 1 82 ? 12.181 -7.770 -34.015 1.00 57.66 82 ASN A C 1
ATOM 642 O O . ASN A 1 82 ? 12.552 -7.085 -33.071 1.00 57.66 82 ASN A O 1
ATOM 646 N N . SER A 1 83 ? 11.758 -7.209 -35.153 1.00 63.94 83 SER A N 1
ATOM 647 C CA . SER A 1 83 ? 11.820 -5.759 -35.428 1.00 63.94 83 SER A CA 1
ATOM 648 C C . SER A 1 83 ? 10.909 -4.875 -34.558 1.00 63.94 83 SER A C 1
ATOM 650 O O . SER A 1 83 ? 10.946 -3.655 -34.697 1.00 63.94 83 SER A O 1
ATOM 652 N N . GLN A 1 84 ? 10.050 -5.463 -33.722 1.00 72.75 84 GLN A N 1
ATOM 653 C CA . GLN A 1 84 ? 9.125 -4.735 -32.847 1.00 72.75 84 GLN A CA 1
ATOM 654 C C . GLN A 1 84 ? 9.740 -4.411 -31.472 1.00 72.75 84 GLN A C 1
ATOM 656 O O . GLN A 1 84 ? 9.761 -3.227 -31.142 1.00 72.75 84 GLN A O 1
ATOM 661 N N . PRO A 1 85 ? 10.281 -5.383 -30.708 1.00 75.81 85 PRO A N 1
ATOM 662 C CA . PRO A 1 85 ? 11.015 -5.123 -29.467 1.00 75.81 85 PRO A CA 1
ATOM 663 C C . PRO A 1 85 ? 12.169 -4.126 -29.618 1.00 75.81 85 PRO A C 1
ATOM 665 O O . PRO A 1 85 ? 12.279 -3.217 -28.805 1.00 75.81 85 PRO A O 1
ATOM 668 N N . ASP A 1 86 ? 12.958 -4.221 -30.695 1.00 81.75 86 ASP A N 1
ATOM 669 C CA . ASP A 1 86 ? 14.056 -3.276 -30.967 1.00 81.75 86 ASP A CA 1
ATOM 670 C C . ASP A 1 86 ? 13.563 -1.831 -31.125 1.00 81.75 86 ASP A C 1
ATOM 672 O O . ASP A 1 86 ? 14.113 -0.895 -30.546 1.00 81.75 86 ASP A O 1
ATOM 676 N N . LYS A 1 87 ? 12.483 -1.640 -31.894 1.00 84.44 87 LYS A N 1
ATOM 677 C CA . LYS A 1 87 ? 11.871 -0.316 -32.076 1.00 84.44 87 LYS A CA 1
ATOM 678 C C . LYS A 1 87 ? 11.274 0.202 -30.776 1.00 84.44 87 LYS A C 1
ATOM 680 O O . LYS A 1 87 ? 11.383 1.389 -30.487 1.00 84.44 87 LYS A O 1
ATOM 685 N N . LEU A 1 88 ? 10.641 -0.679 -30.002 1.00 87.44 88 LEU A N 1
ATOM 686 C CA . LEU A 1 88 ? 10.048 -0.322 -28.720 1.00 87.44 88 LEU A CA 1
ATOM 687 C C . LEU A 1 88 ? 11.127 0.093 -27.711 1.00 87.44 88 LEU A C 1
ATOM 689 O O . LEU A 1 88 ? 10.942 1.085 -27.009 1.00 87.44 88 LEU A O 1
ATOM 693 N N . ASP A 1 89 ? 12.265 -0.601 -27.683 1.00 88.00 89 ASP A N 1
ATOM 694 C CA . ASP A 1 89 ? 13.410 -0.238 -26.849 1.00 88.00 89 ASP A CA 1
ATOM 695 C C . ASP A 1 89 ? 13.992 1.129 -27.230 1.00 88.00 89 ASP A C 1
ATOM 697 O O . ASP A 1 89 ? 14.215 1.978 -26.361 1.00 88.00 89 ASP A O 1
ATOM 701 N N . GLU A 1 90 ? 14.167 1.386 -28.527 1.00 88.81 90 GLU A N 1
ATOM 702 C CA . GLU A 1 90 ? 14.619 2.687 -29.021 1.00 88.81 90 GLU A CA 1
ATOM 703 C C . GLU A 1 90 ? 13.633 3.805 -28.643 1.00 88.81 90 GLU A C 1
ATOM 705 O O . GLU A 1 90 ? 14.037 4.857 -28.138 1.00 88.81 90 GLU A O 1
ATOM 710 N N . GLU A 1 91 ? 12.329 3.574 -28.812 1.00 90.12 91 GLU A N 1
ATOM 711 C CA . GLU A 1 91 ? 11.288 4.515 -28.395 1.00 90.12 91 GLU A CA 1
ATOM 712 C C . GLU A 1 91 ? 11.325 4.797 -26.890 1.00 90.12 91 GLU A C 1
ATOM 714 O O . GLU A 1 91 ? 11.217 5.957 -26.487 1.00 90.12 91 GLU A O 1
ATOM 719 N N . ILE A 1 92 ? 11.503 3.770 -26.055 1.00 90.88 92 ILE A N 1
ATOM 720 C CA . ILE A 1 92 ? 11.588 3.920 -24.597 1.00 90.88 92 ILE A CA 1
ATOM 721 C C . ILE A 1 92 ? 12.832 4.730 -24.214 1.00 90.88 92 ILE A C 1
ATOM 723 O O . ILE A 1 92 ? 12.729 5.690 -23.442 1.00 90.88 92 ILE A O 1
ATOM 727 N N . LYS A 1 93 ? 14.002 4.409 -24.780 1.00 91.88 93 LYS A N 1
ATOM 728 C CA . LYS A 1 93 ? 15.257 5.151 -24.555 1.00 91.88 93 LYS A CA 1
ATOM 729 C C . LYS A 1 93 ? 15.141 6.615 -24.993 1.00 91.88 93 LYS A C 1
ATOM 731 O O . LYS A 1 93 ? 15.607 7.513 -24.281 1.00 91.88 93 LYS A O 1
ATOM 736 N N . ASN A 1 94 ? 14.473 6.873 -26.116 1.00 91.81 94 ASN A N 1
ATOM 737 C CA . ASN A 1 94 ? 14.198 8.223 -26.609 1.00 91.81 94 ASN A CA 1
ATOM 738 C C . ASN A 1 94 ? 13.247 8.989 -25.680 1.00 91.81 94 ASN A C 1
ATOM 740 O O . ASN A 1 94 ? 13.519 10.147 -25.352 1.00 91.81 94 ASN A O 1
ATOM 744 N N . SER A 1 95 ? 12.182 8.348 -25.190 1.00 91.44 95 SER A N 1
ATOM 745 C CA . SER A 1 95 ? 11.278 8.936 -24.196 1.00 91.44 95 SER A CA 1
ATOM 746 C C . SER A 1 95 ? 12.014 9.282 -22.898 1.00 91.44 95 SER A C 1
ATOM 748 O O . SER A 1 95 ? 11.888 10.407 -22.419 1.00 91.44 95 SER A O 1
ATOM 750 N N . PHE A 1 96 ? 12.855 8.390 -22.362 1.00 92.38 96 PHE A N 1
ATOM 751 C CA . PHE A 1 96 ? 13.686 8.702 -21.191 1.00 92.38 96 PHE A CA 1
ATOM 752 C C . PHE A 1 96 ? 14.626 9.886 -21.439 1.00 92.38 96 PHE A C 1
ATOM 754 O O . PHE A 1 96 ? 14.711 10.787 -20.605 1.00 92.38 96 PHE A O 1
ATOM 761 N N . SER A 1 97 ? 15.302 9.915 -22.588 1.00 90.44 97 SER A N 1
ATOM 762 C CA . SER A 1 97 ? 16.225 10.999 -22.954 1.00 90.44 97 SER A CA 1
ATOM 763 C C . SER A 1 97 ? 15.505 12.344 -23.069 1.00 90.44 97 SER A C 1
ATOM 765 O O . SER A 1 97 ? 15.998 13.359 -22.578 1.00 90.44 97 SER A O 1
ATOM 767 N N . SER A 1 98 ? 14.308 12.346 -23.664 1.00 89.12 98 SER A N 1
ATOM 768 C CA . SER A 1 98 ? 13.452 13.529 -23.776 1.00 89.12 98 SER A CA 1
ATOM 769 C C . SER A 1 98 ? 12.990 14.030 -22.407 1.00 89.12 98 SER A C 1
ATOM 771 O O . SER A 1 98 ? 13.129 15.216 -22.110 1.00 89.12 98 SER A O 1
ATOM 773 N N . LEU A 1 99 ? 12.516 13.133 -21.539 1.00 88.25 99 LEU A N 1
ATOM 774 C CA . LEU A 1 99 ? 12.035 13.481 -20.200 1.00 88.25 99 LEU A CA 1
ATOM 775 C C . LEU A 1 99 ? 13.163 13.972 -19.282 1.00 88.25 99 LEU A C 1
ATOM 777 O O . LEU A 1 99 ? 12.969 14.909 -18.514 1.00 88.25 99 LEU A O 1
ATOM 781 N N . LEU A 1 100 ? 14.355 13.377 -19.375 1.00 88.19 100 LEU A N 1
ATOM 782 C CA . LEU A 1 100 ? 15.526 13.797 -18.599 1.00 88.19 100 LEU A CA 1
ATOM 783 C C . LEU A 1 100 ? 16.145 15.100 -19.125 1.00 88.19 100 LEU A C 1
ATOM 785 O O . LEU A 1 100 ? 16.675 15.883 -18.337 1.00 88.19 100 LEU A O 1
ATOM 789 N N . GLY A 1 101 ? 16.076 15.345 -20.437 1.00 80.88 101 GLY A N 1
ATOM 790 C CA . GLY A 1 101 ? 16.577 16.564 -21.080 1.00 80.88 101 GLY A CA 1
ATOM 791 C C . GLY A 1 101 ? 15.598 17.744 -21.064 1.00 80.88 101 GLY A C 1
ATOM 792 O O . GLY A 1 101 ? 16.014 18.882 -21.271 1.00 80.88 101 GLY A O 1
ATOM 793 N N . GLY A 1 102 ? 14.309 17.495 -20.809 1.00 69.94 102 GLY A N 1
ATOM 794 C CA . GLY A 1 102 ? 13.227 18.482 -20.911 1.00 69.94 102 GLY A CA 1
ATOM 795 C C . GLY A 1 102 ? 13.176 19.543 -19.803 1.00 69.94 102 GLY A C 1
ATOM 796 O O . GLY A 1 102 ? 12.405 20.499 -19.909 1.00 69.94 102 GLY A O 1
ATOM 797 N N . GLY A 1 103 ? 13.980 19.416 -18.741 1.00 63.69 103 GLY A N 1
ATOM 798 C CA . GLY A 1 103 ? 13.938 20.325 -17.589 1.00 63.69 103 GLY A CA 1
ATOM 799 C C . GLY A 1 103 ? 12.567 20.339 -16.891 1.00 63.69 103 GLY A C 1
ATOM 800 O O . GLY A 1 103 ? 11.837 19.355 -16.913 1.00 63.69 103 GLY A O 1
ATOM 801 N N . GLY A 1 104 ? 12.176 21.466 -16.284 1.00 60.34 104 GLY A N 1
ATOM 802 C CA . GLY A 1 104 ? 10.898 21.610 -15.557 1.00 60.34 104 GLY A CA 1
ATOM 803 C C . GLY A 1 104 ? 9.619 21.585 -16.416 1.00 60.34 104 GLY A C 1
ATOM 804 O O . GLY A 1 104 ? 8.552 21.916 -15.907 1.00 60.34 104 GLY A O 1
ATOM 805 N N . GLY A 1 105 ? 9.712 21.249 -17.709 1.00 70.19 105 GLY A N 1
ATOM 806 C CA . GLY A 1 105 ? 8.587 21.189 -18.653 1.00 70.19 105 GLY A CA 1
ATOM 807 C C . GLY A 1 105 ? 7.950 19.804 -18.819 1.00 70.19 105 GLY A C 1
ATOM 808 O O . GLY A 1 105 ? 7.065 19.650 -19.659 1.00 70.19 105 GLY A O 1
ATOM 809 N N . VAL A 1 106 ? 8.400 18.804 -18.058 1.00 82.12 106 VAL A N 1
ATOM 810 C CA . VAL A 1 106 ? 7.886 17.429 -18.125 1.00 82.12 106 VAL A CA 1
ATOM 811 C C . VAL A 1 106 ? 6.418 17.378 -17.696 1.00 82.12 106 VAL A C 1
ATOM 813 O O . VAL A 1 106 ? 6.066 17.852 -16.614 1.00 82.12 106 VAL A O 1
ATOM 816 N N . LYS A 1 107 ? 5.553 16.774 -18.521 1.00 85.62 107 LYS A N 1
ATOM 817 C CA . LYS A 1 107 ? 4.135 16.573 -18.190 1.00 85.62 107 LYS A CA 1
ATOM 818 C C . LYS A 1 107 ? 3.888 15.159 -17.685 1.00 85.62 107 LYS A C 1
ATOM 820 O O . LYS A 1 107 ? 4.536 14.204 -18.102 1.00 85.62 107 LYS A O 1
ATOM 825 N N . GLU A 1 108 ? 2.870 15.016 -16.840 1.00 85.81 108 GLU A N 1
ATOM 826 C CA . GLU A 1 108 ? 2.424 13.707 -16.353 1.00 85.81 108 GLU A CA 1
ATOM 827 C C . GLU A 1 108 ? 2.039 12.760 -17.502 1.00 85.81 108 GLU A C 1
ATOM 829 O O . GLU A 1 108 ? 2.376 11.581 -17.459 1.00 85.81 108 GLU A O 1
ATOM 834 N N . ALA A 1 109 ? 1.383 13.278 -18.546 1.00 85.88 109 ALA A N 1
ATOM 835 C CA . ALA A 1 109 ? 0.969 12.483 -19.701 1.00 85.88 109 ALA A CA 1
ATOM 836 C C . ALA A 1 109 ? 2.154 11.802 -20.407 1.00 85.88 109 ALA A C 1
ATOM 838 O O . ALA A 1 109 ? 2.038 10.645 -20.804 1.00 85.88 109 ALA A O 1
ATOM 839 N N . ASP A 1 110 ? 3.298 12.485 -20.496 1.00 87.62 110 ASP A N 1
ATOM 840 C CA . ASP A 1 110 ? 4.496 11.969 -21.164 1.00 87.62 110 ASP A CA 1
ATOM 841 C C . ASP A 1 110 ? 5.125 10.823 -20.345 1.00 87.62 110 ASP A C 1
ATOM 843 O O . ASP A 1 110 ? 5.575 9.815 -20.892 1.00 87.62 110 ASP A O 1
ATOM 847 N N . VAL A 1 111 ? 5.093 10.934 -19.011 1.00 87.75 111 VAL A N 1
ATOM 848 C CA . VAL A 1 111 ? 5.560 9.880 -18.092 1.00 87.75 111 VAL A CA 1
ATOM 849 C C . VAL A 1 111 ? 4.605 8.678 -18.085 1.00 87.75 111 VAL A C 1
ATOM 851 O O . VAL A 1 111 ? 5.056 7.536 -18.047 1.00 87.75 111 VAL A O 1
ATOM 854 N N . GLN A 1 112 ? 3.292 8.905 -18.183 1.00 88.12 112 GLN A N 1
ATOM 855 C CA . GLN A 1 112 ? 2.303 7.828 -18.317 1.00 88.12 112 GLN A CA 1
ATOM 856 C C . GLN A 1 112 ? 2.408 7.092 -19.660 1.00 88.12 112 GLN A C 1
ATOM 858 O O . GLN A 1 112 ? 2.137 5.894 -19.736 1.00 88.12 112 GLN A O 1
ATOM 863 N N . GLU A 1 113 ? 2.758 7.790 -20.742 1.00 90.12 113 GLU A N 1
ATOM 864 C CA . GLU A 1 113 ? 3.002 7.148 -22.034 1.00 90.12 113 GLU A CA 1
ATOM 865 C C . GLU A 1 113 ? 4.238 6.245 -21.973 1.00 90.12 113 GLU A C 1
ATOM 867 O O . GLU A 1 113 ? 4.182 5.099 -22.426 1.00 90.12 113 GLU A O 1
ATOM 872 N N . LEU A 1 114 ? 5.315 6.722 -21.343 1.00 90.56 114 LEU A N 1
ATOM 873 C CA . LEU A 1 114 ? 6.512 5.927 -21.080 1.00 90.56 114 LEU A CA 1
ATOM 874 C C . LEU A 1 114 ? 6.188 4.652 -20.279 1.00 90.56 114 LEU A C 1
ATOM 876 O O . LEU A 1 114 ? 6.627 3.568 -20.663 1.00 90.56 114 LEU A O 1
ATOM 880 N N . ASP A 1 115 ? 5.381 4.760 -19.220 1.00 88.50 115 ASP A N 1
ATOM 881 C CA . ASP A 1 115 ? 4.954 3.612 -18.403 1.00 88.50 115 ASP A CA 1
ATOM 882 C C . ASP A 1 115 ? 4.250 2.526 -19.233 1.00 88.50 115 ASP A C 1
ATOM 884 O O . ASP A 1 115 ? 4.543 1.332 -19.118 1.00 88.50 115 ASP A O 1
ATOM 888 N N . LYS A 1 116 ? 3.359 2.939 -20.146 1.00 88.25 116 LYS A N 1
ATOM 889 C CA . LYS A 1 116 ? 2.657 2.015 -21.050 1.00 88.25 116 LYS A CA 1
ATOM 890 C C . LYS A 1 116 ? 3.625 1.288 -21.977 1.00 88.25 116 LYS A C 1
ATOM 892 O O . LYS A 1 116 ? 3.491 0.078 -22.145 1.00 88.25 116 LYS A O 1
ATOM 897 N N . LYS A 1 117 ? 4.593 1.999 -22.565 1.00 89.56 117 LYS A N 1
ATOM 898 C CA . LYS A 1 117 ? 5.596 1.392 -23.458 1.00 89.56 117 LYS A CA 1
ATOM 899 C C . LYS A 1 117 ? 6.465 0.382 -22.711 1.00 89.56 117 LYS A C 1
ATOM 901 O O . LYS A 1 117 ? 6.663 -0.727 -23.196 1.00 89.56 117 LYS A O 1
ATOM 906 N N . ILE A 1 118 ? 6.901 0.722 -21.500 1.00 88.31 118 ILE A N 1
ATOM 907 C CA . ILE A 1 118 ? 7.684 -0.174 -20.639 1.00 88.31 118 ILE A CA 1
ATOM 908 C C . ILE A 1 118 ? 6.870 -1.400 -20.223 1.00 88.31 118 ILE A C 1
ATOM 910 O O . ILE A 1 118 ? 7.403 -2.504 -20.215 1.00 88.31 118 ILE A O 1
ATOM 914 N N . THR A 1 119 ? 5.582 -1.235 -19.920 1.00 86.94 119 THR A N 1
ATOM 915 C CA . THR A 1 119 ? 4.684 -2.357 -19.605 1.00 86.94 119 THR A CA 1
ATOM 916 C C . THR A 1 119 ? 4.553 -3.323 -20.785 1.00 86.94 119 THR A C 1
ATOM 918 O O . THR A 1 119 ? 4.535 -4.536 -20.585 1.00 86.94 119 THR A O 1
ATOM 921 N N . LEU A 1 120 ? 4.475 -2.800 -22.015 1.00 86.44 120 LEU A N 1
ATOM 922 C CA . LEU A 1 120 ? 4.464 -3.623 -23.227 1.00 86.44 120 LEU A CA 1
ATOM 923 C C . LEU A 1 120 ? 5.793 -4.366 -23.402 1.00 86.44 120 LEU A C 1
ATOM 925 O O . LEU A 1 120 ? 5.778 -5.574 -23.607 1.00 86.44 120 LEU A O 1
ATOM 929 N N . MET A 1 121 ? 6.923 -3.671 -23.240 1.00 84.81 121 MET A N 1
ATOM 930 C CA . MET A 1 121 ? 8.257 -4.271 -23.350 1.00 84.81 121 MET A CA 1
ATOM 931 C C . MET A 1 121 ? 8.485 -5.366 -22.305 1.00 84.81 121 MET A C 1
ATOM 933 O O . MET A 1 121 ? 8.984 -6.439 -22.622 1.00 84.81 121 MET A O 1
ATOM 937 N N . ALA A 1 122 ? 8.071 -5.128 -21.062 1.00 84.12 122 ALA A N 1
ATOM 938 C CA . ALA A 1 122 ? 8.151 -6.120 -19.999 1.00 84.12 122 ALA A CA 1
ATOM 939 C C . ALA A 1 122 ? 7.334 -7.378 -20.341 1.00 84.12 122 ALA A C 1
ATOM 941 O O . ALA A 1 122 ? 7.820 -8.488 -20.151 1.00 84.12 122 ALA A O 1
ATOM 942 N N . GLY A 1 123 ? 6.144 -7.209 -20.933 1.00 82.19 123 GLY A N 1
ATOM 943 C CA . GLY A 1 123 ? 5.323 -8.322 -21.414 1.00 82.19 123 GLY A CA 1
ATOM 944 C C . GLY A 1 123 ? 5.989 -9.165 -22.507 1.00 82.19 123 GLY A C 1
ATOM 945 O O . GLY A 1 123 ? 5.832 -10.382 -22.495 1.00 82.19 123 GLY A O 1
ATOM 946 N N . GLU A 1 124 ? 6.756 -8.547 -23.409 1.00 82.69 124 GLU A N 1
ATOM 947 C CA . GLU A 1 124 ? 7.540 -9.261 -24.434 1.00 82.69 124 GLU A CA 1
ATOM 948 C C . GLU A 1 124 ? 8.739 -10.020 -23.837 1.00 82.69 124 GLU A C 1
ATOM 950 O O . GLU A 1 124 ? 9.134 -11.062 -24.353 1.00 82.69 124 GLU A O 1
ATOM 955 N N . LEU A 1 125 ? 9.293 -9.529 -22.724 1.00 80.94 125 LEU A N 1
ATOM 956 C CA . LEU A 1 125 ? 10.428 -10.132 -22.010 1.00 80.94 125 LEU A CA 1
ATOM 957 C C . LEU A 1 125 ? 10.014 -11.148 -20.928 1.00 80.94 125 LEU A C 1
ATOM 959 O O . LEU A 1 125 ? 10.849 -11.554 -20.119 1.00 80.94 125 LEU A O 1
ATOM 963 N N . ASP A 1 126 ? 8.729 -11.521 -20.879 1.00 78.19 126 ASP A N 1
ATOM 964 C CA . ASP A 1 126 ? 8.110 -12.342 -19.820 1.00 78.19 126 ASP A CA 1
ATOM 965 C C . ASP A 1 126 ? 8.343 -11.790 -18.394 1.00 78.19 126 ASP A C 1
ATOM 967 O O . ASP A 1 126 ? 8.207 -12.489 -17.391 1.00 78.19 126 ASP A O 1
ATOM 971 N N . ALA A 1 127 ? 8.670 -10.499 -18.291 1.00 77.62 127 ALA A N 1
ATOM 972 C CA . ALA A 1 127 ? 8.788 -9.777 -17.037 1.00 77.62 127 ALA A CA 1
ATOM 973 C C . ALA A 1 127 ? 7.405 -9.235 -16.671 1.00 77.62 127 ALA A C 1
ATOM 975 O O . ALA A 1 127 ? 6.813 -8.430 -17.397 1.00 77.62 127 ALA A O 1
ATOM 976 N N . SER A 1 128 ? 6.854 -9.654 -15.534 1.00 67.88 128 SER A N 1
ATOM 977 C CA . SER A 1 128 ? 5.511 -9.222 -15.150 1.00 67.88 128 SER A CA 1
ATOM 978 C C . SER A 1 128 ? 5.444 -8.798 -13.695 1.00 67.88 128 SER A C 1
ATOM 980 O O . SER A 1 128 ? 6.086 -9.347 -12.805 1.00 67.88 128 SER A O 1
ATOM 982 N N . SER A 1 129 ? 4.625 -7.783 -13.416 1.00 66.69 129 SER A N 1
ATOM 983 C CA . SER A 1 129 ? 4.322 -7.455 -12.026 1.00 66.69 129 SER A CA 1
ATOM 984 C C . SER A 1 129 ? 3.573 -8.630 -11.389 1.00 66.69 129 SER A C 1
ATOM 986 O O . SER A 1 129 ? 2.525 -9.022 -11.920 1.00 66.69 129 SER A O 1
ATOM 988 N N . PRO A 1 130 ? 4.028 -9.146 -10.227 1.00 69.81 130 PRO A N 1
ATOM 989 C CA . PRO A 1 130 ? 3.304 -10.187 -9.516 1.00 69.81 130 PRO A CA 1
ATOM 990 C C . PRO A 1 130 ? 1.843 -9.776 -9.300 1.00 69.81 130 PRO A C 1
ATOM 992 O O . PRO A 1 130 ? 1.539 -8.600 -9.080 1.00 69.81 130 PRO A O 1
ATOM 995 N N . ILE A 1 131 ? 0.927 -10.748 -9.317 1.00 68.81 131 ILE A N 1
ATOM 996 C CA . ILE A 1 131 ? -0.531 -10.539 -9.179 1.00 68.81 131 ILE A CA 1
ATOM 997 C C . ILE A 1 131 ? -0.866 -9.644 -7.972 1.00 68.81 131 ILE A C 1
ATOM 999 O O . ILE A 1 131 ? -1.774 -8.813 -8.042 1.00 68.81 131 ILE A O 1
ATOM 1003 N N . ALA A 1 132 ? -0.087 -9.780 -6.894 1.00 67.50 132 ALA A N 1
ATOM 1004 C CA . ALA A 1 132 ? -0.159 -8.963 -5.688 1.00 67.50 132 ALA A CA 1
ATOM 1005 C C . ALA A 1 132 ? -0.043 -7.449 -5.955 1.00 67.50 132 ALA A C 1
ATOM 1007 O O . ALA A 1 132 ? -0.743 -6.662 -5.325 1.00 67.50 132 ALA A O 1
ATOM 1008 N N . PHE A 1 133 ? 0.802 -7.040 -6.902 1.00 69.31 133 PHE A N 1
ATOM 1009 C CA . PHE A 1 133 ? 1.028 -5.640 -7.269 1.00 69.31 133 PHE A CA 1
ATOM 1010 C C . PHE A 1 133 ? 0.051 -5.175 -8.349 1.00 69.31 133 PHE A C 1
ATOM 1012 O O . PHE A 1 133 ? -0.544 -4.105 -8.213 1.00 69.31 133 PHE A O 1
ATOM 1019 N N . LYS A 1 134 ? -0.210 -6.023 -9.355 1.00 73.38 134 LYS A N 1
ATOM 1020 C CA . LYS A 1 134 ? -1.141 -5.721 -10.457 1.00 73.38 134 LYS A CA 1
ATOM 1021 C C . LYS A 1 134 ? -2.566 -5.436 -9.977 1.00 73.38 134 LYS A C 1
ATOM 1023 O O . LYS A 1 134 ? -3.214 -4.524 -10.475 1.00 73.38 134 LYS A O 1
ATOM 1028 N N . TYR A 1 135 ? -3.054 -6.203 -9.004 1.00 77.94 135 TYR A N 1
ATOM 1029 C CA . TYR A 1 135 ? -4.391 -6.027 -8.425 1.00 77.94 135 TYR A CA 1
ATOM 1030 C C . TYR A 1 135 ? -4.339 -5.516 -6.989 1.00 77.94 135 TYR A C 1
ATOM 1032 O O . TYR A 1 135 ? -5.267 -5.748 -6.212 1.00 77.94 135 TYR A O 1
ATOM 1040 N N . SER A 1 136 ? -3.263 -4.815 -6.634 1.00 76.69 136 SER A N 1
ATOM 1041 C CA . SER A 1 136 ? -3.010 -4.322 -5.283 1.00 76.69 136 SER A CA 1
ATOM 1042 C C . SER A 1 136 ? -4.218 -3.571 -4.710 1.00 76.69 136 SER A C 1
ATOM 1044 O O . SER A 1 136 ? -4.712 -3.952 -3.651 1.00 76.69 136 SER A O 1
ATOM 1046 N N . SER A 1 137 ? -4.817 -2.623 -5.441 1.00 81.06 137 SER A N 1
ATOM 1047 C CA . SER A 1 137 ? -6.006 -1.889 -4.972 1.00 81.06 137 SER A CA 1
ATOM 1048 C C . SER A 1 137 ? -7.199 -2.805 -4.646 1.00 81.06 137 SER A C 1
ATOM 1050 O O . SER A 1 137 ? -7.863 -2.622 -3.624 1.00 81.06 137 SER A O 1
ATOM 1052 N N . LEU A 1 138 ? -7.461 -3.825 -5.475 1.00 83.56 138 LEU A N 1
ATOM 1053 C CA . LEU A 1 138 ? -8.544 -4.793 -5.249 1.00 83.56 138 LEU A CA 1
ATOM 1054 C C . LEU A 1 138 ? -8.241 -5.726 -4.075 1.00 83.56 138 LEU A C 1
ATOM 1056 O O . LEU A 1 138 ? -9.140 -6.051 -3.300 1.00 83.56 138 LEU A O 1
ATOM 1060 N N . ILE A 1 139 ? -6.981 -6.129 -3.917 1.00 82.06 139 ILE A N 1
ATOM 1061 C CA . ILE A 1 139 ? -6.526 -6.967 -2.806 1.00 82.06 139 ILE A CA 1
ATOM 1062 C C . ILE A 1 139 ? -6.675 -6.206 -1.485 1.00 82.06 139 ILE A C 1
ATOM 1064 O O . ILE A 1 139 ? -7.253 -6.745 -0.540 1.00 82.06 139 ILE A O 1
ATOM 1068 N N . ILE A 1 140 ? -6.240 -4.942 -1.420 1.00 82.88 140 ILE A N 1
ATOM 1069 C CA . ILE A 1 140 ? -6.407 -4.091 -0.229 1.00 82.88 140 ILE A CA 1
ATOM 1070 C C . ILE A 1 140 ? -7.891 -3.886 0.098 1.00 82.88 140 ILE A C 1
ATOM 1072 O O . ILE A 1 140 ? -8.289 -3.967 1.266 1.00 82.88 140 ILE A O 1
ATOM 1076 N N . LEU A 1 141 ? -8.724 -3.646 -0.916 1.00 86.19 141 LEU A N 1
ATOM 1077 C CA . LEU A 1 141 ? -10.168 -3.508 -0.739 1.00 86.19 141 LEU A CA 1
ATOM 1078 C C . LEU A 1 141 ? -10.785 -4.803 -0.188 1.00 86.19 141 LEU A C 1
ATOM 1080 O O . LEU A 1 141 ? -11.534 -4.767 0.791 1.00 86.19 141 LEU A O 1
ATOM 1084 N N . GLY A 1 142 ? -10.427 -5.948 -0.771 1.00 84.50 142 GLY A N 1
ATOM 1085 C CA . GLY A 1 142 ? -10.861 -7.269 -0.322 1.00 84.50 142 GLY A CA 1
ATOM 1086 C C . GLY A 1 142 ? -10.451 -7.552 1.123 1.00 84.50 142 GLY A C 1
ATOM 1087 O O . GLY A 1 142 ? -11.272 -8.026 1.916 1.00 84.50 142 GLY A O 1
ATOM 1088 N N . PHE A 1 143 ? -9.225 -7.180 1.500 1.00 84.38 143 PHE A N 1
ATOM 1089 C CA . PHE A 1 143 ? -8.758 -7.240 2.883 1.00 84.38 143 PHE A CA 1
ATOM 1090 C C . PHE A 1 143 ? -9.595 -6.356 3.799 1.00 84.38 143 PHE A C 1
ATOM 1092 O O . PHE A 1 143 ? -10.057 -6.832 4.830 1.00 84.38 143 PHE A O 1
ATOM 1099 N N . SER A 1 144 ? -9.839 -5.104 3.420 1.00 85.12 144 SER A N 1
ATOM 1100 C CA . SER A 1 144 ? -10.572 -4.137 4.242 1.00 85.12 144 SER A CA 1
ATOM 1101 C C . SER A 1 144 ? -12.007 -4.590 4.516 1.00 85.12 144 SER A C 1
ATOM 1103 O O . SER A 1 144 ? -12.462 -4.566 5.661 1.00 85.12 144 SER A O 1
ATOM 1105 N N . ILE A 1 145 ? -12.704 -5.086 3.490 1.00 87.12 145 ILE A N 1
ATOM 1106 C CA . ILE A 1 145 ? -14.059 -5.635 3.627 1.00 87.12 145 ILE A CA 1
ATOM 1107 C C . ILE A 1 145 ? -14.043 -6.878 4.522 1.00 87.12 145 ILE A C 1
ATOM 1109 O O . ILE A 1 145 ? -14.845 -6.987 5.452 1.00 87.12 145 ILE A O 1
ATOM 1113 N N . SER A 1 146 ? -13.113 -7.804 4.282 1.00 84.19 146 SER A N 1
ATOM 1114 C CA . SER A 1 146 ? -13.024 -9.046 5.055 1.00 84.19 146 SER A CA 1
ATOM 1115 C C . SER A 1 146 ? -12.690 -8.775 6.522 1.00 84.19 146 SER A C 1
ATOM 1117 O O . SER A 1 146 ? -13.320 -9.342 7.417 1.00 84.19 146 SER A O 1
ATOM 1119 N N . LEU A 1 147 ? -11.764 -7.852 6.787 1.00 81.81 147 LEU A N 1
ATOM 1120 C CA . LEU A 1 147 ? -11.377 -7.448 8.135 1.00 81.81 147 LEU A CA 1
ATOM 1121 C C . LEU A 1 147 ? -12.542 -6.769 8.862 1.00 81.81 147 LEU A C 1
ATOM 1123 O O . LEU A 1 147 ? -12.788 -7.074 10.027 1.00 81.81 147 LEU A O 1
ATOM 1127 N N . ALA A 1 148 ? -13.303 -5.911 8.177 1.00 84.06 148 ALA A N 1
ATOM 1128 C CA . ALA A 1 148 ? -14.496 -5.283 8.740 1.00 84.06 148 ALA A CA 1
ATOM 1129 C C . ALA A 1 148 ? -15.559 -6.323 9.130 1.00 84.06 148 ALA A C 1
ATOM 1131 O O . ALA A 1 148 ? -16.152 -6.234 10.209 1.00 84.06 148 ALA A O 1
ATOM 1132 N N . LEU A 1 149 ? -15.770 -7.348 8.297 1.00 82.88 149 LEU A N 1
ATOM 1133 C CA . LEU A 1 149 ? -16.686 -8.450 8.605 1.00 82.88 149 LEU A CA 1
ATOM 1134 C C . LEU A 1 149 ? -16.204 -9.273 9.806 1.00 82.88 149 LEU A C 1
ATOM 1136 O O . LEU A 1 149 ? -16.994 -9.547 10.713 1.00 82.88 149 LEU A O 1
ATOM 1140 N N . ILE A 1 150 ? -14.916 -9.622 9.852 1.00 81.62 150 ILE A N 1
ATOM 1141 C CA . ILE A 1 150 ? -14.314 -10.354 10.975 1.00 81.62 150 ILE A CA 1
ATOM 1142 C C . ILE A 1 150 ? -14.424 -9.537 12.265 1.00 81.62 150 ILE A C 1
ATOM 1144 O O . ILE A 1 150 ? -1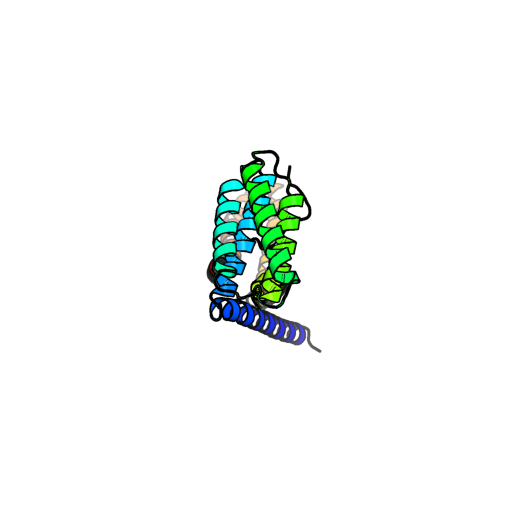4.875 -10.062 13.282 1.00 81.62 150 ILE A O 1
ATOM 1148 N N . ALA A 1 151 ? -14.077 -8.249 12.228 1.00 77.56 151 ALA A N 1
ATOM 1149 C CA . ALA A 1 151 ? -14.166 -7.353 13.376 1.00 77.56 151 ALA A CA 1
ATOM 1150 C C . ALA A 1 151 ? -15.606 -7.243 13.892 1.00 77.56 151 ALA A C 1
ATOM 1152 O O . ALA A 1 151 ? -15.836 -7.335 15.099 1.00 77.56 151 ALA A O 1
ATOM 1153 N N . ASN A 1 152 ? -16.587 -7.124 12.994 1.00 80.69 152 ASN A N 1
ATOM 1154 C CA . ASN A 1 152 ? -17.998 -7.077 13.366 1.00 80.69 152 ASN A CA 1
ATOM 1155 C C . ASN A 1 152 ? -18.450 -8.380 14.052 1.00 80.69 152 ASN A C 1
ATOM 1157 O O . ASN A 1 152 ? -19.093 -8.342 15.102 1.00 80.69 152 ASN A O 1
ATOM 1161 N N . VAL A 1 153 ? -18.063 -9.543 13.518 1.00 78.00 153 VAL A N 1
ATOM 1162 C CA . VAL A 1 153 ? -18.399 -10.841 14.128 1.00 78.00 153 VAL A CA 1
ATOM 1163 C C . VAL A 1 153 ? -17.696 -11.033 15.473 1.00 78.00 153 VAL A C 1
ATOM 1165 O O . VAL A 1 153 ? -18.330 -11.459 16.441 1.00 78.00 153 VAL A O 1
ATOM 1168 N N . LEU A 1 154 ? -16.409 -10.697 15.569 1.00 75.44 154 LEU A N 1
ATOM 1169 C CA . LEU A 1 154 ? -15.664 -10.779 16.824 1.00 75.44 154 LEU A CA 1
ATOM 1170 C C . LEU A 1 154 ? -16.260 -9.843 17.878 1.00 75.44 154 LEU A C 1
ATOM 1172 O O . LEU A 1 154 ? -16.409 -10.255 19.024 1.00 75.44 154 LEU A O 1
ATOM 1176 N N . CYS A 1 155 ? -16.680 -8.636 17.499 1.00 73.06 155 CYS A N 1
ATOM 1177 C CA . CYS A 1 155 ? -17.363 -7.709 18.397 1.00 73.06 155 CYS A CA 1
ATOM 1178 C C . CYS A 1 155 ? -18.697 -8.284 18.894 1.00 73.06 155 CYS A C 1
ATOM 1180 O O . CYS A 1 155 ? -19.002 -8.228 20.084 1.00 73.06 155 CYS A O 1
ATOM 1182 N N . GLN A 1 156 ? -19.466 -8.930 18.017 1.00 73.19 156 GLN A N 1
ATOM 1183 C CA . GLN A 1 156 ? -20.710 -9.586 18.418 1.00 73.19 156 GLN A CA 1
ATOM 1184 C C . GLN A 1 156 ? -20.501 -10.765 19.374 1.00 73.19 156 GLN A C 1
ATOM 1186 O O . GLN A 1 156 ? -21.358 -11.018 20.218 1.00 73.19 156 GLN A O 1
ATOM 1191 N N . ARG A 1 157 ? -19.380 -11.482 19.251 1.00 74.56 157 ARG A N 1
ATOM 1192 C CA . ARG A 1 157 ? -19.115 -12.708 20.013 1.00 74.56 157 ARG A CA 1
ATOM 1193 C C . ARG A 1 157 ? -18.358 -12.480 21.321 1.00 74.56 157 ARG A C 1
ATOM 1195 O O . ARG A 1 157 ? -18.628 -13.177 22.291 1.00 74.56 157 ARG A O 1
ATOM 1202 N N . LEU A 1 158 ? -17.393 -11.563 21.333 1.00 69.19 158 LEU A N 1
ATOM 1203 C CA . LEU A 1 158 ? -16.533 -11.302 22.492 1.00 69.19 158 LEU A CA 1
ATOM 1204 C C . LEU A 1 158 ? -17.184 -10.356 23.506 1.00 69.19 158 LEU A C 1
ATOM 1206 O O . LEU A 1 158 ? -16.818 -10.380 24.678 1.00 69.19 158 LEU A O 1
ATOM 1210 N N . VAL A 1 159 ? -18.151 -9.541 23.077 1.00 69.12 159 VAL A N 1
ATOM 1211 C CA . VAL A 1 159 ? -18.874 -8.620 23.957 1.00 69.12 159 VAL A CA 1
ATOM 1212 C C . VAL A 1 159 ? -20.145 -9.289 24.467 1.00 69.12 159 VAL A C 1
ATOM 1214 O O . VAL A 1 159 ? -21.009 -9.685 23.685 1.00 69.12 159 VAL A O 1
ATOM 1217 N N . ASP A 1 160 ? -20.305 -9.367 25.790 1.00 73.50 160 ASP A N 1
ATOM 1218 C CA . ASP A 1 160 ? -21.579 -9.757 26.393 1.00 73.50 160 ASP A CA 1
ATOM 1219 C C . ASP A 1 160 ? -22.586 -8.603 26.266 1.00 73.50 160 ASP A C 1
ATOM 1221 O O . ASP A 1 160 ? -22.747 -7.753 27.148 1.00 73.50 160 ASP A O 1
ATOM 1225 N N . TRP A 1 161 ? -23.283 -8.569 25.131 1.00 72.31 161 TRP A N 1
ATOM 1226 C CA . TRP A 1 161 ? -24.296 -7.558 24.832 1.00 72.31 161 TRP A CA 1
ATOM 1227 C C . TRP A 1 161 ? -25.432 -7.517 25.856 1.00 72.31 161 TRP A C 1
ATOM 1229 O O . TRP A 1 161 ? -26.078 -6.478 25.994 1.00 72.31 161 TRP A O 1
ATOM 1239 N N . LYS A 1 162 ? -25.670 -8.602 26.609 1.00 74.31 162 LYS A N 1
ATOM 1240 C CA . LYS A 1 162 ? -26.674 -8.602 27.681 1.00 74.31 162 LYS A CA 1
ATOM 1241 C C . LYS A 1 162 ? -26.183 -7.813 28.890 1.00 74.31 162 LYS A C 1
ATOM 1243 O O . LYS A 1 162 ? -26.959 -7.037 29.448 1.00 74.31 162 LYS A O 1
ATOM 1248 N N . GLN A 1 163 ? -24.915 -7.964 29.275 1.00 68.31 163 GLN A N 1
ATOM 1249 C CA . GLN A 1 163 ? -24.317 -7.137 30.329 1.00 68.31 163 GLN A CA 1
ATOM 1250 C C . GLN A 1 163 ? -24.236 -5.673 29.902 1.00 68.31 163 GLN A C 1
ATOM 1252 O O . GLN A 1 163 ? -24.685 -4.802 30.645 1.00 68.31 163 GLN A O 1
ATOM 1257 N N . VAL A 1 164 ? -23.765 -5.400 28.682 1.00 72.19 164 VAL A N 1
ATOM 1258 C CA . VAL A 1 164 ? -23.697 -4.031 28.141 1.00 72.19 164 VAL A CA 1
ATOM 1259 C C . VAL A 1 164 ? -25.086 -3.391 28.068 1.00 72.19 164 VAL A C 1
ATOM 1261 O O . VAL A 1 164 ? -25.234 -2.221 28.411 1.00 72.19 164 VAL A O 1
ATOM 1264 N N . GLY A 1 165 ? -26.116 -4.152 27.686 1.00 76.12 165 GLY A N 1
ATOM 1265 C CA . GLY A 1 165 ? -27.508 -3.699 27.679 1.00 76.12 165 GLY A CA 1
ATOM 1266 C C . GLY A 1 165 ? -28.001 -3.283 29.066 1.00 76.12 165 GLY A C 1
ATOM 1267 O O . GLY A 1 165 ? -28.446 -2.148 29.231 1.00 76.12 165 GLY A O 1
ATOM 1268 N N . LYS A 1 166 ? -27.833 -4.149 30.076 1.00 77.06 166 LYS A N 1
ATOM 1269 C CA . LYS A 1 166 ? -28.205 -3.853 31.474 1.00 77.06 166 LYS A CA 1
ATOM 1270 C C . LYS A 1 166 ? -27.447 -2.650 32.038 1.00 77.06 166 LYS A C 1
ATOM 1272 O O . LYS A 1 166 ? -28.025 -1.794 32.701 1.00 77.06 166 LYS A O 1
ATOM 1277 N N . LEU A 1 167 ? -26.150 -2.556 31.752 1.00 69.19 167 LEU A N 1
ATOM 1278 C CA . LEU A 1 167 ? -25.307 -1.431 32.157 1.00 69.19 167 LEU A CA 1
ATOM 1279 C C . LEU A 1 167 ? -25.751 -0.119 31.489 1.00 69.19 167 LEU A C 1
ATOM 1281 O O . LEU A 1 167 ? -25.812 0.917 32.148 1.00 69.19 167 LEU A O 1
ATOM 1285 N N . LYS A 1 168 ? -26.121 -0.155 30.203 1.00 74.00 168 LYS A N 1
ATOM 1286 C CA . LYS A 1 168 ? -26.629 1.010 29.462 1.00 74.00 168 LYS A CA 1
ATOM 1287 C C . LYS A 1 168 ? -27.994 1.468 29.977 1.00 74.00 168 LYS A C 1
ATOM 1289 O O . LYS A 1 168 ? -28.229 2.673 30.071 1.00 74.00 168 LYS A O 1
ATOM 1294 N N . GLU A 1 169 ? -28.862 0.530 30.339 1.00 80.62 169 GLU A N 1
ATOM 1295 C CA . GLU A 1 169 ? -30.163 0.803 30.952 1.00 80.62 169 GLU A CA 1
ATOM 1296 C C . GLU A 1 169 ? -29.990 1.475 32.322 1.00 80.62 169 GLU A C 1
ATOM 1298 O O . GLU A 1 169 ? -30.496 2.583 32.517 1.00 80.62 169 GLU A O 1
ATOM 1303 N N . ASN A 1 170 ? -29.137 0.914 33.189 1.00 74.69 170 ASN A N 1
ATOM 1304 C CA . ASN A 1 170 ? -28.767 1.504 34.481 1.00 74.69 170 ASN A CA 1
ATOM 1305 C C . ASN A 1 170 ? -28.177 2.919 34.338 1.00 74.69 170 ASN A C 1
ATOM 1307 O O . ASN A 1 170 ? -28.518 3.816 35.110 1.00 74.69 170 ASN A O 1
ATOM 1311 N N . ILE A 1 171 ? -27.329 3.151 33.329 1.00 71.31 171 ILE A N 1
ATOM 1312 C CA . ILE A 1 171 ? -26.780 4.481 33.018 1.00 71.31 171 ILE A CA 1
ATOM 1313 C C . ILE A 1 171 ? -27.885 5.441 32.563 1.00 71.31 171 ILE A C 1
ATOM 1315 O O . ILE A 1 171 ? -27.889 6.606 32.962 1.00 71.31 171 ILE A O 1
ATOM 1319 N N . SER A 1 172 ? -28.825 4.983 31.734 1.00 78.19 172 SER A N 1
ATOM 1320 C CA . SER A 1 172 ? -29.926 5.816 31.242 1.00 78.19 172 SER A CA 1
ATOM 1321 C C . SER A 1 172 ? -30.889 6.220 32.364 1.00 78.19 172 SER A C 1
ATOM 1323 O O . SER A 1 172 ? -31.280 7.389 32.450 1.00 78.19 172 SER A O 1
ATOM 1325 N N . ASP A 1 173 ? -31.181 5.293 33.276 1.00 80.44 173 ASP A N 1
ATOM 1326 C CA . ASP A 1 173 ? -32.021 5.520 34.447 1.00 80.44 173 ASP A CA 1
ATOM 1327 C C . ASP A 1 173 ? -31.337 6.434 35.458 1.00 80.44 173 ASP A C 1
ATOM 1329 O O . ASP A 1 173 ? -31.963 7.359 35.986 1.00 80.44 173 ASP A O 1
ATOM 1333 N N . TRP A 1 174 ? -30.034 6.250 35.679 1.00 71.06 174 TRP A N 1
ATOM 1334 C CA . TRP A 1 174 ? -29.244 7.163 36.498 1.00 71.06 174 TRP A CA 1
ATOM 1335 C C . TRP A 1 174 ? -29.202 8.569 35.889 1.00 71.06 174 TRP A C 1
ATOM 1337 O O . TRP A 1 174 ? -29.442 9.546 36.593 1.00 71.06 174 TRP A O 1
ATOM 1347 N N . ARG A 1 175 ? -29.007 8.702 34.569 1.00 73.94 175 ARG A N 1
ATOM 1348 C CA . ARG A 1 175 ? -28.987 10.002 33.873 1.00 73.94 175 ARG A CA 1
ATOM 1349 C C . ARG A 1 175 ? -30.323 10.741 33.991 1.00 73.94 175 ARG A C 1
ATOM 1351 O O . ARG A 1 175 ? -30.327 11.950 34.236 1.00 73.94 175 ARG A O 1
ATOM 1358 N N . LYS A 1 176 ? -31.446 10.020 33.878 1.00 79.44 176 LYS A N 1
ATOM 1359 C CA . LYS A 1 176 ? -32.799 10.559 34.109 1.00 79.44 176 LYS A CA 1
ATOM 1360 C C . LYS A 1 176 ? -32.983 11.017 35.559 1.00 79.44 176 LYS A C 1
ATOM 1362 O O . LYS A 1 176 ? -33.423 12.146 35.787 1.00 79.44 176 LYS A O 1
ATOM 1367 N N . LYS A 1 177 ? -32.589 10.195 36.542 1.00 71.69 177 LYS A N 1
ATOM 1368 C CA . LYS A 1 177 ? -32.635 10.549 37.977 1.00 71.69 177 LYS A CA 1
ATOM 1369 C C . LYS A 1 177 ? -31.750 11.760 38.294 1.00 71.69 177 LYS A C 1
ATOM 1371 O O . LYS A 1 177 ? -32.170 12.659 39.025 1.00 71.69 177 LYS A O 1
ATOM 1376 N N . PHE A 1 178 ? -30.567 11.840 37.688 1.00 66.12 178 PHE A N 1
ATOM 1377 C CA . PHE A 1 178 ? -29.625 12.945 37.848 1.00 66.12 178 PHE A CA 1
ATOM 1378 C C . PHE A 1 178 ? -30.186 14.258 37.281 1.00 66.12 178 PHE A C 1
ATOM 1380 O O . PHE A 1 178 ? -30.183 15.275 37.978 1.00 66.12 178 PHE A O 1
ATOM 1387 N N . GLN A 1 179 ? -30.767 14.247 36.075 1.00 69.81 179 GLN A N 1
ATOM 1388 C CA . GLN A 1 179 ? -31.442 15.422 35.504 1.00 69.81 179 GLN A CA 1
ATOM 1389 C C . GLN A 1 179 ? -32.621 15.899 36.363 1.00 69.81 179 GLN A C 1
ATOM 1391 O O . GLN A 1 179 ? -32.713 17.090 36.660 1.00 69.81 179 GLN A O 1
ATOM 1396 N N . GLN A 1 180 ? -33.477 14.985 36.828 1.00 71.62 180 GLN A N 1
ATOM 1397 C CA . GLN A 1 180 ? -34.615 15.330 37.690 1.00 71.62 180 GLN A CA 1
ATOM 1398 C C . GLN A 1 180 ? -34.179 15.887 39.055 1.00 71.62 180 GLN A C 1
ATOM 1400 O O . GLN A 1 180 ? -34.849 16.740 39.639 1.00 71.62 180 GLN A O 1
ATOM 1405 N N . SER A 1 181 ? -33.042 15.426 39.577 1.00 62.53 181 SER A N 1
ATOM 1406 C CA . SER A 1 181 ? -32.506 15.876 40.862 1.00 62.53 181 SER A CA 1
ATOM 1407 C C . SER A 1 181 ? -31.785 17.223 40.805 1.00 62.53 181 SER A C 1
ATOM 1409 O O . SER A 1 181 ? -31.839 17.967 41.783 1.00 62.53 181 SER A O 1
ATOM 1411 N N . ARG A 1 182 ? -31.185 17.595 39.661 1.00 61.22 182 ARG A N 1
ATOM 1412 C CA . ARG A 1 182 ? -30.601 18.934 39.450 1.00 61.22 182 ARG A CA 1
ATOM 1413 C C . ARG A 1 182 ? -31.632 20.055 39.599 1.00 61.22 182 ARG A C 1
ATOM 1415 O O . ARG A 1 182 ? -31.245 21.178 39.905 1.00 61.22 182 ARG A O 1
ATOM 1422 N N . MET A 1 183 ? -32.919 19.747 39.437 1.00 63.31 183 MET A N 1
ATOM 1423 C CA . MET A 1 183 ? -34.022 20.691 39.633 1.00 63.31 183 MET A CA 1
ATOM 1424 C C . MET A 1 183 ? -34.489 20.829 41.098 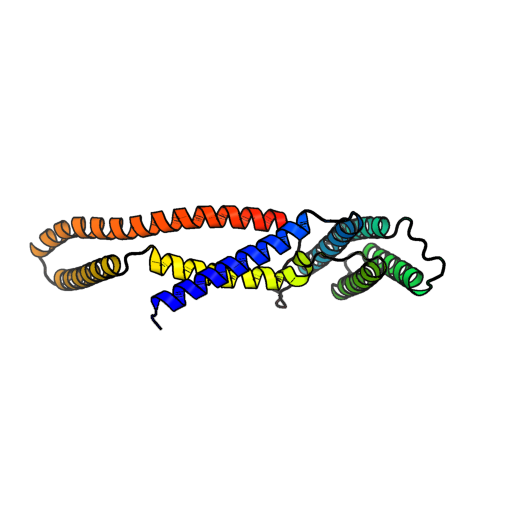1.00 63.31 183 MET A C 1
ATOM 1426 O O . MET A 1 183 ? -35.285 21.715 41.392 1.00 63.31 183 MET A O 1
ATOM 1430 N N . LYS A 1 184 ? -34.003 20.007 42.048 1.00 56.56 184 LYS A N 1
ATOM 1431 C CA . LYS A 1 184 ? -34.405 20.051 43.473 1.00 56.56 184 LYS A CA 1
ATOM 1432 C C . LYS A 1 184 ? -33.202 20.376 44.385 1.00 56.56 184 LYS A C 1
ATOM 1434 O O . LYS A 1 184 ? -32.238 19.619 44.430 1.00 56.56 184 LYS A O 1
ATOM 1439 N N . LYS A 1 185 ? -33.244 21.482 45.148 1.00 49.09 185 LYS A N 1
ATOM 1440 C CA . LYS A 1 185 ? -32.188 21.867 46.122 1.00 49.09 185 LYS A CA 1
ATOM 1441 C C . LYS A 1 185 ? -32.237 20.988 47.395 1.00 49.09 185 LYS A C 1
ATOM 1443 O O . LYS A 1 185 ? -33.319 20.691 47.891 1.00 49.09 185 LYS A O 1
ATOM 1448 N N . GLY A 1 186 ? -31.078 20.598 47.954 1.00 62.81 186 GLY A N 1
ATOM 1449 C CA . GLY A 1 186 ? -30.951 19.920 49.268 1.00 62.81 186 GLY A CA 1
ATOM 1450 C C . GLY A 1 186 ? -30.487 18.446 49.256 1.00 62.81 186 GLY A C 1
ATOM 1451 O O . GLY A 1 186 ? -30.073 17.939 48.215 1.00 62.81 186 GLY A O 1
ATOM 1452 N N . LYS A 1 187 ? -30.557 17.766 50.431 1.00 57.31 187 LYS A N 1
ATOM 1453 C CA . LYS A 1 187 ? -29.998 16.429 50.820 1.00 57.31 187 LYS A CA 1
ATOM 1454 C C . LYS A 1 187 ? -30.034 15.311 49.755 1.00 57.31 187 LYS A C 1
ATOM 1456 O O . LYS A 1 187 ? -29.192 14.418 49.795 1.00 57.31 187 LYS A O 1
ATOM 1461 N N . LYS A 1 188 ? -30.954 15.367 48.783 1.00 56.56 188 LYS A N 1
ATOM 1462 C CA . LYS A 1 188 ? -30.984 14.462 47.618 1.00 56.56 188 LYS A CA 1
ATOM 1463 C C . LYS A 1 188 ? -29.715 14.568 46.763 1.00 56.56 188 LYS A C 1
ATOM 1465 O O . LYS A 1 188 ? -29.199 13.536 46.357 1.00 56.56 188 LYS A O 1
ATOM 1470 N N . LYS A 1 189 ? -29.139 15.765 46.600 1.00 58.34 189 LYS A N 1
ATOM 1471 C CA . LYS A 1 189 ? -27.878 15.991 45.868 1.00 58.34 189 LYS A CA 1
ATOM 1472 C C . LYS A 1 189 ? -26.696 15.205 46.464 1.00 58.34 189 LYS A C 1
ATOM 1474 O O . LYS A 1 189 ? -25.918 14.621 45.725 1.00 58.34 189 LYS A O 1
ATOM 1479 N N . LYS A 1 190 ? -26.624 15.110 47.799 1.00 58.12 190 LYS A N 1
ATOM 1480 C CA . LYS A 1 190 ? -25.562 14.391 48.531 1.00 58.12 190 LYS A CA 1
ATOM 1481 C C . LYS A 1 190 ? -25.703 12.861 48.440 1.00 58.12 190 LYS A C 1
ATOM 1483 O O . LYS A 1 190 ? -24.710 12.147 48.453 1.00 58.12 190 LYS A O 1
ATOM 1488 N N . LYS A 1 191 ? -26.937 12.350 48.313 1.00 61.50 191 LYS A N 1
ATOM 1489 C CA . LYS A 1 191 ? -27.210 10.920 48.063 1.00 61.50 191 LYS A CA 1
ATOM 1490 C C . LYS A 1 191 ? -26.832 10.513 46.627 1.00 61.50 191 LYS A C 1
ATOM 1492 O O . LYS A 1 191 ? -26.359 9.405 46.418 1.00 61.50 191 LYS A O 1
ATOM 1497 N N . LEU A 1 192 ? -26.959 11.439 45.673 1.00 57.97 192 LEU A N 1
ATOM 1498 C CA . LEU A 1 192 ? -26.517 11.266 44.283 1.00 57.97 192 LEU A CA 1
ATOM 1499 C C . LEU A 1 192 ? -24.992 11.318 44.108 1.00 57.97 192 LEU A C 1
ATOM 1501 O O . LEU A 1 192 ? -24.472 10.614 43.253 1.00 57.97 192 LEU A O 1
ATOM 1505 N N . GLU A 1 193 ? -24.262 12.074 44.934 1.00 61.59 193 GLU A N 1
ATOM 1506 C CA . GLU A 1 193 ? -22.785 12.018 44.972 1.00 61.59 193 GLU A CA 1
ATOM 1507 C C . GLU A 1 193 ? -22.259 10.658 45.467 1.00 61.59 193 GLU A C 1
ATOM 1509 O O . GLU A 1 193 ? -21.189 10.218 45.050 1.00 61.59 193 GLU A O 1
ATOM 1514 N N . LEU A 1 194 ? -23.015 9.964 46.328 1.00 60.94 194 LEU A N 1
ATOM 1515 C CA . LEU A 1 194 ? -22.708 8.591 46.744 1.00 60.94 194 LEU A CA 1
ATOM 1516 C C . LEU A 1 194 ? -23.003 7.575 45.624 1.00 60.94 194 LEU A C 1
ATOM 1518 O O . LEU A 1 194 ? -22.182 6.690 45.399 1.00 60.94 194 LEU A O 1
ATOM 1522 N N . GLU A 1 195 ? -24.098 7.744 44.870 1.00 65.00 195 GLU A N 1
ATOM 1523 C CA . GLU A 1 195 ? -24.389 6.942 43.664 1.00 65.00 195 GLU A CA 1
ATOM 1524 C C . GLU A 1 195 ? -23.404 7.215 42.504 1.00 65.00 195 GLU A C 1
ATOM 1526 O O . GLU A 1 195 ? -23.212 6.351 41.650 1.00 65.00 195 GLU A O 1
ATOM 1531 N N . ASP A 1 196 ? -22.720 8.369 42.484 1.00 65.75 196 ASP A N 1
ATOM 1532 C CA . ASP A 1 196 ? -21.690 8.705 41.483 1.00 65.75 196 ASP A CA 1
ATOM 1533 C C . ASP A 1 196 ? -20.478 7.751 41.551 1.00 65.75 196 ASP A C 1
ATOM 1535 O O . ASP A 1 196 ? -19.829 7.481 40.538 1.00 65.75 196 ASP A O 1
ATOM 1539 N N . LYS A 1 197 ? -20.178 7.175 42.729 1.00 66.31 197 LYS A N 1
ATOM 1540 C CA . LYS A 1 197 ? -19.107 6.170 42.878 1.00 66.31 197 LYS A CA 1
ATOM 1541 C C . LYS A 1 197 ? -19.456 4.845 42.207 1.00 66.31 197 LYS A C 1
ATOM 1543 O O . LYS A 1 197 ? -18.596 4.277 41.532 1.00 66.31 197 LYS A O 1
ATOM 1548 N N . ASP A 1 198 ? -20.685 4.368 42.369 1.00 67.88 198 ASP A N 1
ATOM 1549 C CA . ASP A 1 198 ? -21.139 3.125 41.738 1.00 67.88 198 ASP A CA 1
ATOM 1550 C C . ASP A 1 198 ? -21.345 3.317 40.229 1.00 67.88 198 ASP A C 1
ATOM 1552 O O . ASP A 1 198 ? -20.975 2.448 39.439 1.00 67.88 198 ASP A O 1
ATOM 1556 N N . TYR A 1 199 ? -21.777 4.511 39.809 1.00 68.12 199 TYR A N 1
ATOM 1557 C CA . TYR A 1 199 ? -21.788 4.931 38.406 1.00 68.12 199 TYR A CA 1
ATOM 1558 C C . TYR A 1 199 ? -20.384 4.911 37.780 1.00 68.12 199 TYR A C 1
ATOM 1560 O O . TYR A 1 199 ? -20.172 4.295 36.734 1.00 68.12 199 TYR A O 1
ATOM 1568 N N . ARG A 1 200 ? -19.390 5.527 38.434 1.00 74.62 200 ARG A N 1
ATOM 1569 C CA . ARG A 1 200 ? -17.999 5.525 37.950 1.00 74.62 200 ARG A CA 1
ATOM 1570 C C . ARG A 1 200 ? -17.408 4.120 37.895 1.00 74.62 200 ARG A C 1
ATOM 1572 O O . ARG A 1 200 ? -16.595 3.858 37.012 1.00 74.62 200 ARG A O 1
ATOM 1579 N N . LYS A 1 201 ? -17.790 3.222 38.809 1.00 75.88 201 LYS A N 1
ATOM 1580 C CA . LYS A 1 201 ? -17.386 1.807 38.761 1.00 75.88 201 LYS A CA 1
ATOM 1581 C C . LYS A 1 201 ? -17.989 1.095 37.553 1.00 75.88 201 LYS A C 1
ATOM 1583 O O . LYS A 1 201 ? -17.227 0.538 36.771 1.00 75.88 201 LYS A O 1
ATOM 1588 N N . ALA A 1 202 ? -19.303 1.195 37.348 1.00 69.88 202 ALA A N 1
ATOM 1589 C CA . ALA A 1 202 ? -19.985 0.605 36.194 1.00 69.88 202 ALA A CA 1
ATOM 1590 C C . ALA A 1 202 ? -19.434 1.144 34.861 1.00 69.88 202 ALA A C 1
ATOM 1592 O O . ALA A 1 202 ? -19.175 0.386 33.928 1.00 69.88 202 ALA A O 1
ATOM 1593 N N . GLN A 1 203 ? -19.171 2.451 34.782 1.00 75.06 203 GLN A N 1
ATOM 1594 C CA . GLN A 1 203 ? -18.561 3.063 33.604 1.00 75.06 203 GLN A CA 1
ATOM 1595 C C . GLN A 1 203 ? -17.125 2.567 33.379 1.00 75.06 203 GLN A C 1
ATOM 1597 O O . GLN A 1 203 ? -16.765 2.262 32.244 1.00 75.06 203 GLN A O 1
ATOM 1602 N N . LYS A 1 204 ? -16.311 2.445 34.438 1.00 77.94 204 LYS A N 1
ATOM 1603 C CA . LYS A 1 204 ? -14.956 1.874 34.353 1.00 77.94 204 LYS A CA 1
ATOM 1604 C C . LYS A 1 204 ? -14.964 0.411 33.925 1.00 77.94 204 LYS A C 1
ATOM 1606 O O . LYS A 1 204 ? -14.056 0.004 33.215 1.00 77.94 204 LYS A O 1
ATOM 1611 N N . GLU A 1 205 ? -15.959 -0.363 34.339 1.00 77.31 205 GLU A N 1
ATOM 1612 C CA . GLU A 1 205 ? -16.081 -1.775 33.983 1.00 77.31 205 GLU A CA 1
ATOM 1613 C C . GLU A 1 205 ? -16.403 -1.950 32.494 1.00 77.31 205 GLU A C 1
ATOM 1615 O O . GLU A 1 205 ? -15.680 -2.660 31.797 1.00 77.31 205 GLU A O 1
ATOM 1620 N N . ILE A 1 206 ? -17.379 -1.196 31.966 1.00 75.19 206 ILE A N 1
ATOM 1621 C CA . ILE A 1 206 ? -17.657 -1.138 30.518 1.00 75.19 206 ILE A CA 1
ATOM 1622 C C . ILE A 1 206 ? -16.405 -0.703 29.753 1.00 75.19 206 ILE A C 1
ATOM 1624 O O . ILE A 1 206 ? -16.024 -1.319 28.760 1.00 75.19 206 ILE A O 1
ATOM 1628 N N . TRP A 1 207 ? -15.752 0.363 30.219 1.00 76.81 207 TRP A N 1
ATOM 1629 C CA . TRP A 1 207 ? -14.582 0.916 29.547 1.00 76.81 207 TRP A CA 1
ATOM 1630 C C . TRP A 1 207 ? -13.394 -0.053 29.578 1.00 76.81 207 TRP A C 1
ATOM 1632 O O . TRP A 1 207 ? -12.699 -0.208 28.578 1.00 76.81 207 TRP A O 1
ATOM 1642 N N . GLY A 1 208 ? -13.200 -0.768 30.687 1.00 77.69 208 GLY A N 1
ATOM 1643 C CA . GLY A 1 208 ? -12.165 -1.786 30.840 1.00 77.69 208 GLY A CA 1
ATOM 1644 C C . GLY A 1 208 ? -12.378 -2.998 29.933 1.00 77.69 208 GLY A C 1
ATOM 1645 O O . GLY A 1 208 ? -11.406 -3.503 29.370 1.00 77.69 208 GLY A O 1
ATOM 1646 N N . ILE A 1 209 ? -13.627 -3.436 29.739 1.00 76.62 209 ILE A N 1
ATOM 1647 C CA . ILE A 1 209 ? -13.967 -4.490 28.769 1.00 76.62 209 ILE A CA 1
ATOM 1648 C C . ILE A 1 209 ? -13.622 -4.020 27.350 1.00 76.62 209 ILE A C 1
ATOM 1650 O O . ILE A 1 209 ? -12.892 -4.713 26.638 1.00 76.62 209 ILE A O 1
ATOM 1654 N N . SER A 1 210 ? -14.052 -2.812 26.972 1.00 76.25 210 SER A N 1
ATOM 1655 C CA . SER A 1 210 ? -13.755 -2.241 25.653 1.00 76.25 210 SER A CA 1
ATOM 1656 C C . SER A 1 210 ? -12.255 -2.053 25.407 1.00 76.25 210 SER A C 1
ATOM 1658 O O . SER A 1 210 ? -11.785 -2.319 24.305 1.00 76.25 210 SER A O 1
ATOM 1660 N N . ILE A 1 211 ? -11.476 -1.639 26.413 1.00 79.12 211 ILE A N 1
ATOM 1661 C CA . ILE A 1 211 ? -10.021 -1.459 26.273 1.00 79.12 211 ILE A CA 1
ATOM 1662 C C . ILE A 1 211 ? -9.298 -2.778 26.111 1.00 79.12 211 ILE A C 1
ATOM 1664 O O . ILE A 1 211 ? -8.439 -2.876 25.244 1.00 79.12 211 ILE A O 1
ATOM 1668 N N . LYS A 1 212 ? -9.624 -3.797 26.913 1.00 76.75 212 LYS A N 1
ATOM 1669 C CA . LYS A 1 212 ? -8.997 -5.118 26.758 1.00 76.75 212 LYS A CA 1
ATOM 1670 C C . LYS A 1 212 ? -9.211 -5.651 25.345 1.00 76.75 212 LYS A C 1
ATOM 1672 O O . LYS A 1 212 ? -8.287 -6.183 24.737 1.00 76.75 212 LYS A O 1
ATOM 1677 N N . GLN A 1 213 ? -10.409 -5.439 24.808 1.00 77.00 213 GLN A N 1
ATOM 1678 C CA . GLN A 1 213 ? -10.740 -5.812 23.442 1.00 77.00 213 GLN A CA 1
ATOM 1679 C C . GLN A 1 213 ? -9.987 -4.960 22.405 1.00 77.00 213 GLN A C 1
ATOM 1681 O O . GLN A 1 213 ? -9.431 -5.506 21.456 1.00 77.00 213 GLN A O 1
ATOM 1686 N N . ALA A 1 214 ? -9.906 -3.642 22.600 1.00 78.75 214 ALA A N 1
ATOM 1687 C CA . ALA A 1 214 ? -9.161 -2.746 21.717 1.00 78.75 214 ALA A CA 1
ATOM 1688 C C . ALA A 1 214 ? -7.659 -3.064 21.698 1.00 78.75 214 ALA A C 1
ATOM 1690 O O . ALA A 1 214 ? -7.068 -3.096 20.626 1.00 78.75 214 ALA A O 1
ATOM 1691 N N . VAL A 1 215 ? -7.055 -3.355 22.853 1.00 82.25 215 VAL A N 1
ATOM 1692 C CA . VAL A 1 215 ? -5.644 -3.760 22.969 1.00 82.25 215 VAL A CA 1
ATOM 1693 C C . VAL A 1 215 ? -5.402 -5.082 22.246 1.00 82.25 215 VAL A C 1
ATOM 1695 O O . VAL A 1 215 ? -4.419 -5.204 21.522 1.00 82.25 215 VAL A O 1
ATOM 1698 N N . PHE A 1 216 ? -6.315 -6.049 22.374 1.00 81.19 216 PHE A N 1
ATOM 1699 C CA . PHE A 1 216 ? -6.230 -7.297 21.619 1.00 81.19 216 PHE A CA 1
ATOM 1700 C C . PHE A 1 216 ? -6.245 -7.041 20.105 1.00 81.19 216 PHE A C 1
ATOM 1702 O O . PHE A 1 216 ? -5.362 -7.527 19.404 1.00 81.19 216 PHE A O 1
ATOM 1709 N N . TYR A 1 217 ? -7.181 -6.229 19.596 1.00 80.62 217 TYR A N 1
ATOM 1710 C CA . TYR A 1 217 ? -7.221 -5.873 18.171 1.00 80.62 217 TYR A CA 1
ATOM 1711 C C . TYR A 1 217 ? -6.012 -5.059 17.716 1.00 80.62 217 TYR A C 1
ATOM 1713 O O . TYR A 1 217 ? -5.542 -5.261 16.600 1.00 80.62 217 TYR A O 1
ATOM 1721 N N . LEU A 1 218 ? -5.501 -4.165 18.563 1.00 81.88 218 LEU A N 1
ATOM 1722 C CA . LEU A 1 218 ? -4.349 -3.326 18.253 1.00 81.88 218 LEU A CA 1
ATOM 1723 C C . LEU A 1 218 ? -3.120 -4.181 17.941 1.00 81.88 218 LEU A C 1
ATOM 1725 O O . LEU A 1 218 ? -2.428 -3.899 16.970 1.00 81.88 218 LEU A O 1
ATOM 1729 N N . THR A 1 219 ? -2.887 -5.259 18.693 1.00 82.62 219 THR A N 1
ATOM 1730 C CA . THR A 1 219 ? -1.781 -6.188 18.418 1.00 82.62 219 THR A CA 1
ATOM 1731 C C . THR A 1 219 ? -1.888 -6.802 17.020 1.00 82.62 219 THR A C 1
ATOM 1733 O O . THR A 1 219 ? -0.914 -6.790 16.269 1.00 82.62 219 THR A O 1
ATOM 1736 N N . PHE A 1 220 ? -3.073 -7.281 16.626 1.00 81.31 220 PHE A N 1
ATOM 1737 C CA . PHE A 1 220 ? -3.288 -7.796 15.267 1.00 81.31 220 PHE A CA 1
ATOM 1738 C C . PHE A 1 220 ? -3.138 -6.706 14.212 1.00 81.31 220 PHE A C 1
ATOM 1740 O O . PHE A 1 220 ? -2.572 -6.955 13.153 1.00 81.31 220 PHE A O 1
ATOM 1747 N N . PHE A 1 221 ? -3.610 -5.497 14.511 1.00 82.88 221 PHE A N 1
ATOM 1748 C CA . PHE A 1 221 ? -3.511 -4.364 13.605 1.00 82.88 221 PHE A CA 1
ATOM 1749 C C . PHE A 1 221 ? -2.054 -3.967 13.348 1.00 82.88 221 PHE A C 1
ATOM 1751 O O . PHE A 1 221 ? -1.686 -3.749 12.202 1.00 82.88 221 PHE A O 1
ATOM 1758 N N . VAL A 1 222 ? -1.204 -3.940 14.379 1.00 85.62 222 VAL A N 1
ATOM 1759 C CA . VAL A 1 222 ? 0.230 -3.628 14.241 1.00 85.62 222 VAL A CA 1
ATOM 1760 C C . VAL A 1 222 ? 0.955 -4.693 13.419 1.00 85.62 222 VAL A C 1
ATOM 1762 O O . VAL A 1 222 ? 1.710 -4.345 12.513 1.00 85.62 222 VAL A O 1
ATOM 1765 N N . LEU A 1 223 ? 0.698 -5.979 13.681 1.00 84.75 223 LEU A N 1
ATOM 1766 C CA . LEU A 1 223 ? 1.276 -7.072 12.887 1.00 84.75 223 LEU A CA 1
ATOM 1767 C C . LEU A 1 223 ? 0.854 -6.980 11.417 1.00 84.75 223 LEU A C 1
ATOM 1769 O O . LEU A 1 223 ? 1.679 -7.117 10.516 1.00 84.75 223 LEU A O 1
ATOM 1773 N N . PHE A 1 224 ? -0.425 -6.694 11.180 1.00 81.69 224 PHE A N 1
ATOM 1774 C CA . PHE A 1 224 ? -0.974 -6.525 9.842 1.00 81.69 224 PHE A CA 1
ATOM 1775 C C . PHE A 1 224 ? -0.374 -5.313 9.121 1.00 81.69 224 PHE A C 1
ATOM 1777 O O . PHE A 1 224 ? -0.012 -5.410 7.951 1.00 81.69 224 PHE A O 1
ATOM 1784 N N . PHE A 1 225 ? -0.211 -4.191 9.822 1.00 83.62 225 PHE A N 1
ATOM 1785 C CA . PHE A 1 225 ? 0.376 -2.977 9.262 1.00 83.62 225 PHE A CA 1
ATOM 1786 C C . PHE A 1 225 ? 1.854 -3.170 8.911 1.00 83.62 225 PHE A C 1
ATOM 1788 O O . PHE A 1 225 ? 2.287 -2.762 7.836 1.00 83.62 225 PHE A O 1
ATOM 1795 N N . GLY A 1 226 ? 2.615 -3.851 9.774 1.00 85.12 226 GLY A N 1
ATOM 1796 C CA . GLY A 1 226 ? 4.002 -4.222 9.486 1.00 85.12 226 GLY A CA 1
ATOM 1797 C C . GLY A 1 226 ? 4.112 -5.116 8.251 1.00 85.12 226 GLY A C 1
ATOM 1798 O O . GLY A 1 226 ? 4.954 -4.882 7.390 1.00 85.12 226 GLY A O 1
ATOM 1799 N N . TRP A 1 227 ? 3.215 -6.091 8.112 1.00 81.94 227 TRP A N 1
ATOM 1800 C CA . TRP A 1 227 ? 3.166 -6.939 6.925 1.00 81.94 227 TRP A CA 1
ATOM 1801 C C . TRP A 1 227 ? 2.827 -6.160 5.644 1.00 81.94 227 TRP A C 1
ATOM 1803 O O . TRP A 1 227 ? 3.507 -6.320 4.633 1.00 81.94 227 TRP A O 1
ATOM 1813 N N . PHE A 1 228 ? 1.843 -5.260 5.690 1.00 81.12 228 PHE A N 1
ATOM 1814 C CA . PHE A 1 228 ? 1.521 -4.378 4.564 1.00 81.12 228 PHE A CA 1
ATOM 1815 C C . PHE A 1 228 ? 2.692 -3.477 4.174 1.00 81.12 228 PHE A C 1
ATOM 1817 O O . PHE A 1 228 ? 2.952 -3.310 2.985 1.00 81.12 228 PHE A O 1
ATOM 1824 N N . ALA A 1 229 ? 3.414 -2.934 5.155 1.00 80.19 229 ALA A N 1
ATOM 1825 C CA . ALA A 1 229 ? 4.608 -2.136 4.906 1.00 80.19 229 ALA A CA 1
ATOM 1826 C C . ALA A 1 229 ? 5.714 -2.958 4.223 1.00 80.19 229 ALA A C 1
ATOM 1828 O O . ALA A 1 229 ? 6.396 -2.442 3.346 1.00 80.19 229 ALA A O 1
ATOM 1829 N N . LEU A 1 230 ? 5.862 -4.242 4.562 1.00 79.94 230 LEU A N 1
ATOM 1830 C CA . LEU A 1 230 ? 6.820 -5.129 3.893 1.00 79.94 230 LEU A CA 1
ATOM 1831 C C . LEU A 1 230 ? 6.409 -5.466 2.453 1.00 79.94 230 LEU A C 1
ATOM 1833 O O . LEU A 1 230 ? 7.253 -5.474 1.562 1.00 79.94 230 LEU A O 1
ATOM 1837 N N . VAL A 1 231 ? 5.125 -5.744 2.212 1.00 76.38 231 VAL A N 1
ATOM 1838 C CA . VAL A 1 231 ? 4.631 -6.125 0.876 1.00 76.38 231 VAL A CA 1
ATOM 1839 C C . VAL A 1 231 ? 4.582 -4.914 -0.064 1.00 76.38 231 VAL A C 1
ATOM 1841 O O . VAL A 1 231 ? 5.037 -4.999 -1.204 1.00 76.38 231 VAL A O 1
ATOM 1844 N N . TYR A 1 232 ? 4.047 -3.786 0.411 1.00 75.62 232 TYR A N 1
ATOM 1845 C CA . TYR A 1 232 ? 3.677 -2.628 -0.411 1.00 75.62 232 TYR A CA 1
ATOM 1846 C C . TYR A 1 232 ? 4.470 -1.348 -0.111 1.00 75.62 232 TYR A C 1
ATOM 1848 O O . TYR A 1 232 ? 4.188 -0.327 -0.726 1.00 75.62 232 TYR A O 1
ATOM 1856 N N . GLY A 1 233 ? 5.443 -1.359 0.807 1.00 67.06 233 GLY A N 1
ATOM 1857 C CA . GLY A 1 233 ? 6.090 -0.134 1.309 1.00 67.06 233 GLY A CA 1
ATOM 1858 C C . GLY A 1 233 ? 6.730 0.766 0.248 1.00 67.06 233 GLY A C 1
ATOM 1859 O O . GLY A 1 233 ? 6.756 1.979 0.424 1.00 67.06 233 GLY A O 1
ATOM 1860 N N . ASP A 1 234 ? 7.184 0.189 -0.865 1.00 66.88 234 ASP A N 1
ATOM 1861 C CA . ASP A 1 234 ? 7.793 0.915 -1.989 1.00 66.88 234 ASP A CA 1
ATOM 1862 C C . ASP A 1 234 ? 6.880 1.061 -3.216 1.00 66.88 234 ASP A C 1
ATOM 1864 O O . ASP A 1 234 ? 7.311 1.571 -4.252 1.00 66.88 234 ASP A O 1
ATOM 1868 N N . TRP A 1 235 ? 5.629 0.610 -3.132 1.00 70.31 235 TRP A N 1
ATOM 1869 C CA . TRP A 1 235 ? 4.703 0.576 -4.262 1.00 70.31 235 TRP A CA 1
ATOM 1870 C C . TRP A 1 235 ? 3.569 1.588 -4.085 1.00 70.31 235 TRP A C 1
ATOM 1872 O O . TRP A 1 235 ? 2.953 1.654 -3.019 1.00 70.31 235 TRP A O 1
ATOM 1882 N N . ILE A 1 236 ? 3.238 2.346 -5.134 1.00 68.38 236 ILE A N 1
ATOM 1883 C CA . ILE A 1 236 ? 2.041 3.191 -5.120 1.00 68.38 236 ILE A CA 1
ATOM 1884 C C . ILE A 1 236 ? 0.830 2.302 -5.417 1.00 68.38 236 ILE A C 1
ATOM 1886 O O . ILE A 1 236 ? 0.618 1.826 -6.524 1.00 68.38 236 ILE A O 1
ATOM 1890 N N . VAL A 1 237 ? 0.034 2.023 -4.384 1.00 65.62 237 VAL A N 1
ATOM 1891 C CA . VAL A 1 237 ? -1.054 1.030 -4.470 1.00 65.62 237 VAL A CA 1
ATOM 1892 C C . VAL A 1 237 ? -2.347 1.594 -5.071 1.00 65.62 237 VAL A C 1
ATOM 1894 O O . VAL A 1 237 ? -3.190 0.841 -5.564 1.00 65.62 237 VAL A O 1
ATOM 1897 N N . VAL A 1 238 ? -2.561 2.909 -5.001 1.00 65.88 238 VAL A N 1
ATOM 1898 C CA . VAL A 1 238 ? -3.790 3.542 -5.497 1.00 65.88 238 VAL A CA 1
ATOM 1899 C C . VAL A 1 238 ? -3.480 4.907 -6.090 1.00 65.88 238 VAL A C 1
ATOM 1901 O O . VAL A 1 238 ? -2.972 5.789 -5.400 1.00 65.88 238 VAL A O 1
ATOM 1904 N N . TRP A 1 239 ? -3.902 5.095 -7.337 1.00 63.81 239 TRP A N 1
ATOM 1905 C CA . TRP A 1 239 ? -4.038 6.400 -7.969 1.00 63.81 239 TRP A CA 1
ATOM 1906 C C . TRP A 1 239 ? -5.482 6.876 -7.808 1.00 63.81 239 TRP A C 1
ATOM 1908 O O . TRP A 1 239 ? -6.411 6.280 -8.352 1.00 63.81 239 TRP A O 1
ATOM 1918 N N . LEU A 1 240 ? -5.690 7.926 -7.013 1.00 66.38 240 LEU A N 1
ATOM 1919 C CA . LEU A 1 240 ? -7.007 8.543 -6.875 1.00 66.38 240 LEU A CA 1
ATOM 1920 C C . LEU A 1 240 ? -7.225 9.535 -8.032 1.00 66.38 240 LEU A C 1
ATOM 1922 O O . LEU A 1 240 ? -6.317 10.315 -8.318 1.00 66.38 240 LEU A O 1
ATOM 1926 N N . PRO A 1 241 ? -8.414 9.560 -8.667 1.00 57.16 241 PRO A N 1
ATOM 1927 C CA . PRO A 1 241 ? -8.729 10.483 -9.763 1.00 57.16 241 PRO A CA 1
ATOM 1928 C C . PRO A 1 241 ? -9.045 11.911 -9.276 1.00 57.16 241 PRO A C 1
ATOM 1930 O O . PRO A 1 241 ? -9.686 12.678 -9.988 1.00 57.16 241 PRO A O 1
ATOM 1933 N N . PHE A 1 242 ? -8.651 12.257 -8.049 1.00 66.56 242 PHE A N 1
ATOM 1934 C CA . PHE A 1 242 ? -8.913 13.554 -7.437 1.00 66.56 242 PHE A CA 1
ATOM 1935 C C . PHE A 1 242 ? -7.583 14.188 -7.042 1.00 66.56 242 PHE A C 1
ATOM 1937 O O . PHE A 1 242 ? -6.865 13.638 -6.202 1.00 66.56 242 PHE A O 1
ATOM 1944 N N . ASP A 1 243 ? -7.277 15.338 -7.638 1.00 57.66 243 ASP A N 1
ATOM 1945 C CA . ASP A 1 243 ? -6.173 16.184 -7.204 1.00 57.66 243 ASP A CA 1
ATOM 1946 C C . ASP A 1 243 ? -6.616 16.998 -5.988 1.00 57.66 243 ASP A C 1
ATOM 1948 O O . ASP A 1 243 ? -7.589 17.751 -6.032 1.00 57.66 243 ASP A O 1
ATOM 1952 N N . TRP A 1 244 ? -5.902 16.822 -4.878 1.00 51.53 244 TRP A N 1
ATOM 1953 C CA . TRP A 1 244 ? -6.045 17.653 -3.685 1.00 51.53 244 TRP A CA 1
ATOM 1954 C C . TRP A 1 244 ? -5.109 18.860 -3.819 1.00 51.53 244 TRP A C 1
ATOM 1956 O O . TRP A 1 244 ? -4.118 18.952 -3.094 1.00 51.53 244 TRP A O 1
ATOM 1966 N N . SER A 1 245 ? -5.378 19.724 -4.803 1.00 46.41 245 SER A N 1
ATOM 1967 C CA . SER A 1 245 ? -4.734 21.040 -4.931 1.00 46.41 245 SER A CA 1
ATOM 1968 C C . SER A 1 245 ? -5.476 22.089 -4.114 1.00 46.41 245 SER A C 1
ATOM 1970 O O . SER A 1 245 ? -6.711 22.179 -4.315 1.00 46.41 245 SER A O 1
#

pLDDT: mean 77.41, std 10.3, range [46.41, 93.06]

Secondary structure (DSSP, 8-state):
--HHHHHHHHHHHHHHHHHHHHHHHHHHHH---HHHHHHHHHHHHHHHHHHHHHTT---HHHHHHHHHHHHHHHTT---TT-HHHHHHHHHHHHHHHHHHHSGGG--HHHHHHHHHHHHHHHHHTT----HHHHTHHHHHHHHHHHHHHHHHHHHHHHS-HHHHHHHHHHHHHHHHHHHHHHTS-STHHHHHHHHHHHHHHHHHHHHHHHHHHHHHHHHHHHHHHHHHHHHHTTS-----S----

Radius of gyration: 28.99 Å; chains: 1; bounding box: 56×43×86 Å

Foldseek 3Di:
DDPLVVLVVLLVVLVVLLVVLVVLLVVLVVDADLLQVLLQLLQLLLVVLLVCVLVLHHSQVSLVSSVVSLCVNCPPDDCPPPPPLVVLSVVLVVLSVCSNVVPSPDDSVSSVVSNVSSQVNCVVSVHDHRPCQVCVLVSVVSNVVSVVSNVVSCCVVLDPVVLVVVLVVVVVVLVVVVVVCVPDDDDVVVVNVVVVVVNVVSVVVVVVSVVVVVVVVVVVVVVVVVVCCVSDVSHDRDDDPDRPD

=== Feature glossary ===
The record interleaves many kinds of information about one protein. Here is each kind framed as the question it answers.

Q: What are the backbone torsion angles?
A: φ (phi) and ψ (psi) are the two rotatable backbone dihedrals per residue: φ is the C(i-1)–N–Cα–C torsion, ψ is the N–Cα–C–N(i+1) torsion, both in degrees on (−180°, 180°]. α-helical residues cluster near (−60°, −45°); β-strand residues near (−120°, +130°). A Ramachandran plot is simply a scatter of (φ, ψ) for every residue.

Q: What is the amino-acid chain?
A: This is the polypeptide sequence — one letter per residue, N-terminus first. Length ranges from a few dozen residues for small domains to over a thousand for large multi-domain proteins.

Q: How mobile is each atom in the crystal?
A: For experimental (PDB) structures, the B-factor (temperature factor) quantifies the positional spread of each atom in the crystal — a combination of thermal vibration and static disorder — in units of Å². High B-factors mark flexible loops or poorly resolved regions; low B-factors mark the rigid, well-ordered core.

Q: Are the domains correctly placed relative to each other?
A: Predicted Aligned Error (PAE) is an AlphaFold confidence matrix: entry (i, j) is the expected error in the position of residue j, in ångströms, when the prediction is superimposed on the true structure at residue i. Low PAE within a block of residues means that block is internally rigid and well-predicted; high PAE between two blocks means their relative placement is uncertain even if each block individually is confident.

Q: How confident is the AlphaFold model at each residue?
A: pLDDT is the predicted lDDT-Cα score: AlphaFold's confidence that the local environment of each residue (all inter-atomic distances within 15 Å) is correctly placed. It is a per-residue number between 0 and 100, with higher meaning more reliable.

Q: What family and function is it annotated with?
A: Functional annotations link the protein to curated databases. InterPro entries identify conserved domains and families by matching the sequence against member-database signatures (Pfam, PROSITE, CDD, …). Gene Ontology (GO) terms describe molecular function, biological process, and cellular component in a controlled vocabulary. CATH places the structure in a hierarchical fold classification (Class/Architecture/Topology/Homologous-superfamily). The organism is the source species.

Q: How big and how compact is the whole molecule?
A: Three whole-structure scalars: the radius of gyration (RMS distance of Cα from centroid, in Å), the count of Cα–Cα contacts (pairs closer than 8 Å and separated by more than four residues in sequence — i.e. tertiary, not local, contacts), and the bounding-box dimensions. Together they distinguish compact globular folds from extended fibres or disordered chains.

Q: What known structures does this most resemble?
A: The Foldseek neighbor list gives the closest experimentally determined structures in the PDB, ranked by structural alignment. TM-score near 1 means near-identical fold; near 0.3 means only rough topology match. This is how one finds what a novel AlphaFold prediction most resembles in the solved-structure universe.

Q: Which residues are buried vs exposed?
A: SASA measures how much of the protein is reachable by solvent. It is computed by rolling a water-sized probe over the atomic surface and summing the exposed area (Å²). Per-residue SASA distinguishes core (buried, low SASA) from surface (exposed, high SASA) residues; total SASA is a whole-molecule size measure.

Q: Which residues are in helices, strands, or loops?
A: Eight-state secondary structure (DSSP): H is the canonical α-helix, G the tighter 3₁₀-helix, I the wider π-helix; E/B are β-structure, T and S are turns and bends, and '-' is everything else. DSSP derives these from the pattern of main-chain N–H···O=C hydrogen bonds, not from the sequence.

Q: Where is each backbone atom in 3D?
A: Structure coordinates are given as an mmCIF _atom_site loop: one row per atom with element, residue name, chain id, sequence number, and x/y/z position in Å. Only the four main-chain atoms per residue are included here; side chains are omitted to keep the record compact.

Q: What if only a Cα trace is available?
A: Three-state secondary structure (P-SEA) collapses the eight DSSP classes into helix (a), strand (b), and coil (c). P-SEA assigns these from Cα geometry alone — distances and angles — without requiring backbone oxygens, so it works on any Cα trace.

Q: What do the rendered images show?
A: The six renders are orthographic views along the three Cartesian axes in both directions. Representation (cartoon, sticks, or surface) and color scheme (sequence-rainbow or by-chain) vary across proteins so the training set covers all the common visualization conventions.

Q: What does the local fold look like, residue by residue?
A: Foldseek's 3Di representation compresses backbone geometry into a per-residue letter drawn from a learned twenty-state alphabet. It captures the tertiary interaction pattern around each residue — which residues are packed against it in space, regardless of where they are in sequence.

Q: What do the diagnostic plots show?
A: The contact map is a binary N×N matrix image: pixel (i, j) is dark where Cα_i and Cα_j are within 8 Å and |i−j|>4. Because the |i−j|>4 filter removes local helical contacts, off-diagonal stripes parallel to the main diagonal indicate parallel β-sheets; stripes perpendicular to it indicate antiparallel β-sheets. The Ramachandran plot scatters every residue's (φ, ψ) pair against the sterically allowed regions. The PAE heatmap renders the predicted-aligned-error matrix.